Protein AF-A0A259IVN8-F1 (afdb_monomer_lite)

Sequence (226 aa):
NKYEFWAISYLWHLAQSRSGYRYVAYLHTKSMSYANKRRCKVEAVLTYFTFSSWRKVLEIFEAQKDINKIGLFPAQDRDDWGGWMWFNFWWAKADYIRGLQKPRQGMDRFYYEHWLCLTGGSRGAPLEDGYSLYTTSKARFGAADTRPAVSVLRHRLSYRVVRAGGAVRKALRVSVGWSLDRVGLNPGSDAVFSLGWKPALRARFAPVARPQDRLPVEPYGIVKRA

pLDDT: mean 72.82, std 25.32, range [23.73, 98.25]

Radius of gyration: 22.26 Å; chains: 1; bounding box: 71×62×49 Å

Foldseek 3Di:
DVVVLVVLLVLLVVLVDPPPDFKDWWADQPCPVPDPVDGDLLSVLQCCLLPVPVVVVVVCCVVPVLAFKEGAAFADDPDFATRFHPNTGIMGTSVLSNQFDNRDDDPDPCCSRQSSQRGPNDRGDPLQNYAHSNVRGSDHDYPVRVVVSSVVSSVQQDWDQDDDPNDTDTFTHGDPPDPCPPPPDDPDDPPRDDPDPDPDDPPDDDDDDDDDDDDDDDDDDDDDDD

Secondary structure (DSSP, 8-state):
-HHHHHHHHHHHHHHHSTT---EEEEE--TTGGG-SSS--HHHHHHHHHHHTTHHHHHHHHHH-TT--EEES-EEEETTTEEEEEGGGEEEEEHHHHHHBPPP---S-TTHHHHGGG-BTTSS---TTSEEETTTTBS--B-HHHHHHHHHHHHHHEEEEEEEETTEEEEEEEE---S-STTS---TT-----------------PPPPP-----PPPP-------

Structure (mmCIF, N/CA/C/O backbone):
data_AF-A0A259IVN8-F1
#
_entry.id   AF-A0A259IVN8-F1
#
loop_
_atom_site.group_PDB
_atom_site.id
_atom_site.type_symbol
_atom_site.label_atom_id
_atom_site.label_alt_id
_atom_site.label_comp_id
_atom_site.label_asym_id
_atom_site.label_entity_id
_atom_site.label_seq_id
_atom_site.pdbx_PDB_ins_code
_atom_site.Cartn_x
_atom_site.Cartn_y
_atom_site.Cartn_z
_atom_site.occupancy
_atom_site.B_iso_or_equiv
_atom_site.auth_seq_id
_atom_site.auth_comp_id
_atom_site.auth_asym_id
_atom_site.auth_atom_id
_atom_site.pdbx_PDB_model_num
ATOM 1 N N . ASN A 1 1 ? 0.044 -11.153 -16.091 1.00 59.78 1 ASN A N 1
ATOM 2 C CA . ASN A 1 1 ? 0.529 -11.118 -14.696 1.00 59.78 1 ASN A CA 1
ATOM 3 C C . ASN A 1 1 ? -0.258 -12.123 -13.835 1.00 59.78 1 ASN A C 1
ATOM 5 O O . ASN A 1 1 ? -0.912 -11.753 -12.871 1.00 59.78 1 ASN A O 1
ATOM 9 N N . LYS A 1 2 ? -0.270 -13.416 -14.220 1.00 67.06 2 LYS A N 1
ATOM 10 C CA . LYS A 1 2 ? -1.176 -14.430 -13.627 1.00 67.06 2 LYS A CA 1
ATOM 11 C C . LYS A 1 2 ? -0.822 -14.803 -12.177 1.00 67.06 2 LYS A C 1
ATOM 13 O O . LYS A 1 2 ? -1.643 -15.390 -11.486 1.00 67.06 2 LYS A O 1
ATOM 18 N N . TYR A 1 3 ? 0.382 -14.457 -11.726 1.00 77.88 3 TYR A N 1
ATOM 19 C CA . TYR A 1 3 ? 0.888 -14.806 -10.398 1.00 77.88 3 TYR A CA 1
ATOM 20 C C . TYR A 1 3 ? 0.189 -14.037 -9.269 1.00 77.88 3 TYR A C 1
ATOM 22 O O . TYR A 1 3 ? -0.040 -14.601 -8.206 1.00 77.88 3 TYR A O 1
ATOM 30 N N . GLU A 1 4 ? -0.203 -12.782 -9.505 1.00 86.12 4 GLU A N 1
ATOM 31 C CA . GLU A 1 4 ? -0.882 -11.960 -8.491 1.00 86.12 4 GLU A CA 1
ATOM 32 C C . GLU A 1 4 ? -2.353 -12.337 -8.307 1.00 86.12 4 GLU A C 1
ATOM 34 O O . GLU A 1 4 ? -2.891 -12.172 -7.213 1.00 86.12 4 GLU A O 1
ATOM 39 N N . PHE A 1 5 ? -2.984 -12.899 -9.348 1.00 90.81 5 PHE A N 1
ATOM 40 C CA . PHE A 1 5 ? -4.395 -13.287 -9.319 1.00 90.81 5 PHE A CA 1
ATOM 41 C C . PHE A 1 5 ? -4.721 -14.156 -8.111 1.00 90.81 5 PHE A C 1
ATOM 43 O O . PHE A 1 5 ? -5.656 -13.860 -7.377 1.00 90.81 5 PHE A O 1
ATOM 50 N N . TRP A 1 6 ? -3.949 -15.222 -7.903 1.00 91.06 6 TRP A N 1
ATOM 51 C CA . TRP A 1 6 ? -4.239 -16.194 -6.857 1.00 91.06 6 TRP A CA 1
ATOM 52 C C . TRP A 1 6 ? -4.143 -15.571 -5.467 1.00 91.06 6 TRP A C 1
ATOM 54 O O . TRP A 1 6 ? -5.024 -15.794 -4.642 1.00 91.06 6 TRP A O 1
ATOM 64 N N . ALA A 1 7 ? -3.127 -14.739 -5.230 1.00 92.00 7 ALA A N 1
ATOM 65 C CA . ALA A 1 7 ? -2.941 -14.068 -3.950 1.00 92.00 7 ALA A CA 1
ATOM 66 C C . ALA A 1 7 ? -4.054 -13.048 -3.675 1.00 92.00 7 ALA A C 1
ATOM 68 O O . ALA A 1 7 ? -4.648 -13.063 -2.600 1.00 92.00 7 ALA A O 1
ATOM 69 N N . ILE A 1 8 ? -4.385 -12.204 -4.655 1.00 93.62 8 ILE A N 1
ATOM 70 C CA . ILE A 1 8 ? -5.431 -11.185 -4.512 1.00 93.62 8 ILE A CA 1
ATOM 71 C C . ILE A 1 8 ? -6.826 -11.824 -4.435 1.00 93.62 8 ILE A C 1
ATOM 73 O O . ILE A 1 8 ? -7.648 -11.408 -3.623 1.00 93.62 8 ILE A O 1
A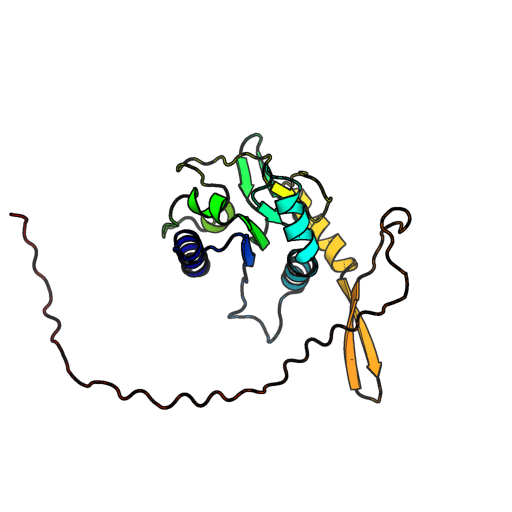TOM 77 N N . SER A 1 9 ? -7.097 -12.873 -5.217 1.00 94.81 9 SER A N 1
ATOM 78 C CA . SER A 1 9 ? -8.353 -13.630 -5.143 1.00 94.81 9 SER A CA 1
ATOM 79 C C . SER A 1 9 ? -8.513 -14.305 -3.787 1.00 94.81 9 SER A C 1
ATOM 81 O O . SER A 1 9 ? -9.594 -14.250 -3.205 1.00 94.81 9 SER A O 1
ATOM 83 N N . TYR A 1 10 ? -7.449 -14.919 -3.264 1.00 94.31 10 TYR A N 1
ATOM 84 C CA . TYR A 1 10 ? -7.467 -15.520 -1.934 1.00 94.31 10 TYR A CA 1
ATOM 85 C C . TYR A 1 10 ? -7.697 -14.465 -0.848 1.00 94.31 10 TYR A C 1
ATOM 87 O O . TYR A 1 10 ? -8.552 -14.646 0.012 1.00 94.31 10 TYR A O 1
ATOM 95 N N . LEU A 1 11 ? -7.007 -13.327 -0.936 1.00 94.94 11 LEU A N 1
ATOM 96 C CA . LEU A 1 11 ? -7.183 -12.192 -0.035 1.00 94.94 11 LEU A CA 1
ATOM 97 C C . LEU A 1 11 ? -8.623 -11.664 -0.046 1.00 94.94 11 LEU A C 1
ATOM 99 O O . LEU A 1 11 ? -9.202 -11.446 1.017 1.00 94.94 11 LEU A O 1
ATOM 103 N N . TRP A 1 12 ? -9.220 -11.498 -1.229 1.00 95.62 12 TRP A N 1
ATOM 104 C CA . TRP A 1 12 ? -10.623 -11.109 -1.358 1.00 95.62 12 TRP A CA 1
ATOM 105 C C . TRP A 1 12 ? -11.531 -12.142 -0.683 1.00 95.62 12 TRP A C 1
ATOM 107 O O . TRP A 1 12 ? -12.352 -11.771 0.146 1.00 95.62 12 TRP A O 1
ATOM 117 N N . HIS A 1 13 ? -11.330 -13.441 -0.935 1.00 94.75 13 HIS A N 1
ATOM 118 C CA . HIS A 1 13 ? -12.094 -14.500 -0.266 1.00 94.75 13 HIS A CA 1
ATOM 119 C C . HIS A 1 13 ? -11.949 -14.483 1.261 1.00 94.75 13 HIS A C 1
ATOM 121 O O . HIS A 1 13 ? -12.947 -14.651 1.960 1.00 94.75 13 HIS A O 1
ATOM 127 N N . LEU A 1 14 ? -10.745 -14.237 1.786 1.00 94.19 14 LEU A N 1
ATOM 128 C CA . LEU A 1 14 ? -10.523 -14.089 3.224 1.00 94.19 14 LEU A CA 1
ATOM 129 C C . LEU A 1 14 ? -11.303 -12.904 3.795 1.00 94.19 14 LEU A C 1
ATOM 131 O O . LEU A 1 14 ? -11.916 -13.045 4.850 1.00 94.19 14 LEU A O 1
ATOM 135 N N . ALA A 1 15 ? -11.325 -11.766 3.097 1.00 94.00 15 ALA A N 1
ATOM 136 C CA . ALA A 1 15 ? -12.076 -10.592 3.533 1.00 94.00 15 ALA A CA 1
ATOM 137 C C . ALA A 1 15 ? -13.597 -10.824 3.530 1.00 94.00 15 ALA A C 1
ATOM 139 O O . ALA A 1 15 ? -14.287 -10.270 4.387 1.00 94.00 15 ALA A O 1
ATOM 140 N N . GLN A 1 16 ? -14.102 -11.647 2.600 1.00 93.81 16 GLN A N 1
ATOM 141 C CA . GLN A 1 16 ? -15.512 -12.061 2.544 1.00 93.81 16 GLN A CA 1
ATOM 142 C C . GLN A 1 16 ? -15.877 -13.135 3.578 1.00 93.81 16 GLN A C 1
ATOM 144 O O . GLN A 1 16 ? -17.055 -13.347 3.862 1.00 93.81 16 GLN A O 1
ATOM 149 N N . SER A 1 17 ? -14.895 -13.859 4.115 1.00 89.88 17 SER A N 1
ATOM 150 C CA . SER A 1 17 ? -15.166 -14.940 5.060 1.00 89.88 17 SER A CA 1
ATOM 151 C C . SER A 1 17 ? -15.626 -14.404 6.422 1.00 89.88 17 SER A C 1
ATOM 153 O O . SER A 1 17 ? -15.308 -13.283 6.814 1.00 89.88 17 SER A O 1
ATOM 155 N N . ARG A 1 18 ? -16.346 -15.231 7.193 1.00 76.56 18 ARG A N 1
ATOM 156 C CA . ARG A 1 18 ? -16.825 -14.898 8.554 1.00 76.56 18 ARG A CA 1
ATOM 157 C C . ARG A 1 18 ? -15.701 -14.800 9.600 1.00 76.56 18 ARG A C 1
ATOM 159 O O . ARG A 1 18 ? -15.977 -14.737 10.791 1.00 76.56 18 ARG A O 1
ATOM 166 N N . SER A 1 19 ? -14.442 -14.807 9.172 1.00 75.06 19 SER A N 1
ATOM 167 C CA . SER A 1 19 ? -13.250 -14.875 10.021 1.00 75.06 19 SER A CA 1
ATOM 168 C C . SER A 1 19 ? -12.992 -13.619 10.862 1.00 75.06 19 SER A C 1
ATOM 170 O O . SER A 1 19 ? -12.079 -13.622 11.683 1.00 75.06 19 SER A O 1
ATOM 172 N N . GLY A 1 20 ? -13.758 -12.540 10.664 1.00 84.44 20 GLY A N 1
ATOM 173 C CA . GLY A 1 20 ? -13.674 -11.337 11.494 1.00 84.44 20 GLY A CA 1
ATOM 174 C C . GLY A 1 20 ? -12.368 -10.550 11.343 1.00 84.44 20 GLY A C 1
ATOM 175 O O . GLY A 1 20 ? -12.059 -9.718 12.196 1.00 84.44 20 GLY A O 1
ATOM 176 N N . TYR A 1 21 ? -11.582 -10.784 10.283 1.00 93.12 21 TYR A N 1
ATOM 177 C CA . TYR A 1 21 ? -10.382 -9.984 10.029 1.00 93.12 21 TYR A CA 1
ATOM 178 C C . TYR A 1 21 ? -10.760 -8.509 9.863 1.00 93.12 21 TYR A C 1
ATOM 180 O O . TYR A 1 21 ? -11.651 -8.181 9.084 1.00 93.12 21 TYR A O 1
ATOM 188 N N . ARG A 1 22 ? -10.060 -7.624 10.582 1.00 95.50 22 ARG A N 1
ATOM 189 C CA . ARG A 1 22 ? -10.255 -6.163 10.514 1.00 95.50 22 ARG A CA 1
ATOM 190 C C . ARG A 1 22 ? -9.304 -5.500 9.520 1.00 95.50 22 ARG A C 1
ATOM 192 O O . ARG A 1 22 ? -9.678 -4.554 8.831 1.00 95.50 22 ARG A O 1
ATOM 199 N N . TYR A 1 23 ? -8.087 -6.030 9.418 1.00 96.44 23 TYR A N 1
ATOM 200 C CA . TYR A 1 23 ? -7.000 -5.475 8.618 1.00 96.44 23 TYR A CA 1
ATOM 201 C C . TYR A 1 23 ? -6.303 -6.571 7.827 1.00 96.44 23 TYR A C 1
ATOM 203 O O . TYR A 1 23 ? -6.188 -7.707 8.287 1.00 96.44 23 TYR A O 1
ATOM 211 N N . VAL A 1 24 ? -5.801 -6.207 6.654 1.00 95.88 24 VAL A N 1
ATOM 212 C CA . VAL A 1 24 ? -5.055 -7.095 5.769 1.00 95.88 24 VAL A CA 1
ATOM 213 C C . VAL A 1 24 ? -3.790 -6.389 5.304 1.00 95.88 24 VAL A C 1
ATOM 215 O O . VAL A 1 24 ? -3.824 -5.198 5.006 1.00 95.88 24 VAL A O 1
ATOM 218 N N . ALA A 1 25 ? -2.689 -7.129 5.221 1.00 96.44 25 ALA A N 1
ATOM 219 C CA . ALA A 1 25 ? -1.445 -6.696 4.598 1.00 96.44 25 ALA A CA 1
ATOM 220 C C . ALA A 1 25 ? -1.200 -7.492 3.312 1.00 96.44 25 ALA A C 1
ATOM 222 O O . ALA A 1 25 ? -1.388 -8.709 3.286 1.00 96.44 25 ALA A O 1
ATOM 223 N N . TYR A 1 26 ? -0.734 -6.815 2.267 1.00 95.81 26 TYR A N 1
ATOM 224 C CA . TYR A 1 26 ? -0.352 -7.425 1.000 1.00 95.81 26 TYR A CA 1
ATOM 225 C C . TYR A 1 26 ? 1.010 -6.909 0.551 1.00 95.81 26 TYR A C 1
ATOM 227 O O . TYR A 1 26 ? 1.286 -5.709 0.598 1.00 95.81 26 TYR A O 1
ATOM 235 N N . LEU A 1 27 ? 1.856 -7.832 0.095 1.00 92.88 27 LEU A N 1
ATOM 236 C CA . LEU A 1 27 ? 3.124 -7.508 -0.537 1.00 92.88 27 LEU A CA 1
ATOM 237 C C . LEU A 1 27 ? 3.263 -8.241 -1.866 1.00 92.88 27 LEU A C 1
ATOM 239 O O . LEU A 1 27 ? 3.229 -9.471 -1.933 1.00 92.88 27 LEU A O 1
ATOM 243 N N . HIS A 1 28 ? 3.477 -7.479 -2.928 1.00 88.00 28 HIS A N 1
ATOM 244 C CA . HIS A 1 28 ? 3.883 -8.050 -4.195 1.00 88.00 28 HIS A CA 1
ATOM 245 C C . HIS A 1 28 ? 5.345 -8.493 -4.131 1.00 88.00 28 HIS A C 1
ATOM 247 O O . HIS A 1 28 ? 6.218 -7.760 -3.671 1.00 88.00 28 HIS A O 1
ATOM 253 N N . THR A 1 29 ? 5.623 -9.707 -4.600 1.00 77.94 29 THR A N 1
ATOM 254 C CA . THR A 1 29 ? 6.993 -10.216 -4.696 1.00 77.94 29 THR A CA 1
ATOM 255 C C . THR A 1 29 ? 7.276 -10.607 -6.137 1.00 77.94 29 THR A C 1
ATOM 257 O O . THR A 1 29 ? 6.949 -11.705 -6.593 1.00 77.94 29 THR A O 1
ATOM 260 N N . LYS A 1 30 ? 7.846 -9.671 -6.897 1.00 71.19 30 LYS A N 1
ATOM 261 C CA . LYS A 1 30 ? 8.197 -9.931 -8.289 1.00 71.19 30 LYS A CA 1
ATOM 262 C C . LYS A 1 30 ? 9.512 -10.691 -8.309 1.00 71.19 30 LYS A C 1
ATOM 264 O O . LYS A 1 30 ? 10.459 -10.351 -7.612 1.00 71.19 30 LYS A O 1
ATOM 269 N N . SER A 1 31 ? 9.600 -11.713 -9.151 1.00 63.00 31 SER A N 1
ATOM 270 C CA . SER A 1 31 ? 10.864 -12.419 -9.398 1.00 63.00 31 SER A CA 1
ATOM 271 C C . SER A 1 31 ? 11.426 -13.217 -8.213 1.00 63.00 31 SER A C 1
ATOM 273 O O . SER A 1 31 ? 12.577 -13.637 -8.284 1.00 63.00 31 SER A O 1
ATOM 275 N N . MET A 1 32 ? 10.634 -13.533 -7.178 1.00 62.50 32 MET A N 1
ATOM 276 C CA . MET A 1 32 ? 11.051 -14.491 -6.134 1.00 62.50 32 MET A CA 1
ATOM 277 C C . MET A 1 32 ? 11.440 -15.856 -6.718 1.00 62.50 32 MET A C 1
ATOM 279 O O . MET A 1 32 ? 12.359 -16.495 -6.216 1.00 62.50 32 MET A O 1
ATOM 283 N N . SER A 1 33 ? 10.794 -16.271 -7.812 1.00 61.97 33 SER A N 1
ATOM 284 C CA . SER A 1 33 ? 11.066 -17.532 -8.516 1.00 61.97 33 SER A CA 1
ATOM 285 C C . SER A 1 33 ? 12.402 -17.552 -9.271 1.00 61.97 33 SER A C 1
ATOM 287 O O . SER A 1 33 ? 12.900 -18.628 -9.575 1.00 61.97 33 SER A O 1
ATOM 289 N N . TYR A 1 34 ? 12.985 -16.382 -9.560 1.00 55.59 34 TYR A N 1
ATOM 290 C CA . TYR A 1 34 ? 14.256 -16.231 -10.287 1.00 55.59 34 TYR A CA 1
ATOM 291 C C . TYR A 1 34 ? 15.359 -15.600 -9.422 1.00 55.59 34 TYR A C 1
ATOM 293 O O . TYR A 1 34 ? 16.467 -15.353 -9.893 1.00 55.59 34 TYR A O 1
ATOM 301 N N . ALA A 1 35 ? 15.062 -15.284 -8.159 1.00 53.50 35 ALA A N 1
ATOM 302 C CA . ALA A 1 35 ? 15.976 -14.562 -7.297 1.00 53.50 35 ALA A CA 1
ATOM 303 C C . ALA A 1 35 ? 17.089 -15.484 -6.782 1.00 53.50 35 ALA A C 1
ATOM 305 O O . ALA A 1 35 ? 16.849 -16.446 -6.054 1.00 53.50 35 ALA A O 1
ATOM 306 N N . ASN A 1 36 ? 18.335 -15.122 -7.087 1.00 56.12 36 ASN A N 1
ATOM 307 C CA . ASN A 1 36 ? 19.549 -15.684 -6.498 1.00 56.12 36 ASN A CA 1
ATOM 308 C C . ASN A 1 36 ? 19.511 -15.583 -4.957 1.00 56.12 36 ASN A C 1
ATOM 310 O O . ASN A 1 36 ? 19.969 -14.587 -4.411 1.00 56.12 36 ASN A O 1
ATOM 314 N N . LYS A 1 37 ? 18.952 -16.569 -4.239 1.00 62.56 37 LYS A N 1
ATOM 315 C CA . LYS A 1 37 ? 18.862 -16.704 -2.758 1.00 62.56 37 LYS A CA 1
ATOM 316 C C . LYS A 1 37 ? 18.440 -15.453 -1.935 1.00 62.56 37 LYS A C 1
ATOM 318 O O . LYS A 1 37 ? 18.450 -15.527 -0.707 1.00 62.56 37 LYS A O 1
ATOM 323 N N . ARG A 1 38 ? 18.125 -14.290 -2.529 1.00 65.44 38 ARG A N 1
ATOM 324 C CA . ARG A 1 38 ? 17.969 -12.993 -1.838 1.00 65.44 38 ARG A CA 1
ATOM 325 C C . ARG A 1 38 ? 16.957 -12.075 -2.528 1.00 65.44 38 ARG A C 1
ATOM 327 O O . ARG A 1 38 ? 16.942 -11.965 -3.747 1.00 65.44 38 ARG A O 1
ATOM 334 N N . ARG A 1 39 ? 16.186 -11.348 -1.713 1.00 69.62 39 ARG A N 1
ATOM 335 C CA . ARG A 1 39 ? 15.264 -10.278 -2.132 1.00 69.62 39 ARG A CA 1
ATOM 336 C C . ARG A 1 39 ? 16.030 -9.131 -2.804 1.00 69.62 39 ARG A C 1
ATOM 338 O O . ARG A 1 39 ? 17.137 -8.795 -2.368 1.00 69.62 39 ARG A O 1
ATOM 345 N N . CYS A 1 40 ? 15.455 -8.507 -3.835 1.00 82.88 40 CYS A N 1
ATOM 346 C CA . CYS A 1 40 ? 16.086 -7.337 -4.445 1.00 82.88 40 CYS A CA 1
ATOM 347 C C . CYS A 1 40 ? 16.073 -6.145 -3.463 1.00 82.88 40 CYS A C 1
ATOM 349 O O . CYS A 1 40 ? 15.225 -6.058 -2.572 1.00 82.88 40 CYS A O 1
ATOM 351 N N . LYS A 1 41 ? 17.028 -5.210 -3.592 1.00 84.56 41 LYS A N 1
ATOM 352 C CA . LYS A 1 41 ? 17.166 -4.089 -2.639 1.00 84.56 41 LYS A CA 1
ATOM 353 C C . LYS A 1 41 ? 15.905 -3.220 -2.563 1.00 84.56 41 LYS A C 1
ATOM 355 O O . LYS A 1 41 ? 15.562 -2.765 -1.480 1.00 84.56 41 LYS A O 1
ATOM 360 N N . VAL A 1 42 ? 15.225 -3.004 -3.692 1.00 87.94 42 VAL A N 1
ATOM 361 C CA . VAL A 1 42 ? 13.987 -2.209 -3.751 1.00 87.94 42 VAL A CA 1
ATOM 362 C C . VAL A 1 42 ? 12.884 -2.874 -2.936 1.00 87.94 42 VAL A C 1
ATOM 364 O O . VAL A 1 42 ? 12.322 -2.245 -2.048 1.00 87.94 42 VAL A O 1
ATOM 367 N N . GLU A 1 43 ? 12.635 -4.164 -3.153 1.00 89.00 43 GLU A N 1
ATOM 368 C CA . GLU A 1 43 ? 11.642 -4.902 -2.374 1.00 89.00 43 GLU A CA 1
ATOM 369 C C . GLU A 1 43 ? 11.993 -4.934 -0.885 1.00 89.00 43 GLU A C 1
ATOM 371 O O . GLU A 1 43 ? 11.100 -4.803 -0.055 1.00 89.00 43 GLU A O 1
ATOM 376 N N . ALA A 1 44 ? 13.272 -5.071 -0.514 1.00 88.62 44 ALA A N 1
ATOM 377 C CA . ALA A 1 44 ? 13.687 -5.023 0.891 1.00 88.62 44 ALA A CA 1
ATOM 378 C C . ALA A 1 44 ? 13.321 -3.682 1.555 1.00 88.62 44 ALA A C 1
ATOM 380 O O . ALA A 1 44 ? 12.788 -3.677 2.664 1.00 88.62 44 ALA A O 1
ATOM 381 N N . VAL A 1 45 ? 13.537 -2.568 0.850 1.00 91.94 45 VAL A N 1
ATOM 382 C CA . VAL A 1 45 ? 13.150 -1.216 1.285 1.00 91.94 45 VAL A CA 1
ATOM 383 C C . VAL A 1 45 ? 11.638 -1.093 1.422 1.00 91.94 45 VAL A C 1
ATOM 385 O O . VAL A 1 45 ? 11.159 -0.732 2.495 1.00 91.94 45 VAL A O 1
ATOM 388 N N . LEU A 1 46 ? 10.887 -1.457 0.382 1.00 94.25 46 LEU A N 1
ATOM 389 C CA . LEU A 1 46 ? 9.424 -1.387 0.394 1.00 94.25 46 LEU A CA 1
ATOM 390 C C . LEU A 1 46 ? 8.832 -2.231 1.529 1.00 94.25 46 LEU A C 1
ATOM 392 O O . LEU A 1 46 ? 7.959 -1.772 2.257 1.00 94.25 46 LEU A O 1
ATOM 396 N N . THR A 1 47 ? 9.364 -3.434 1.741 1.00 93.56 47 THR A N 1
ATOM 397 C CA . THR A 1 47 ? 8.931 -4.329 2.824 1.00 93.56 47 THR A CA 1
ATOM 398 C C . THR A 1 47 ? 9.197 -3.713 4.187 1.00 93.56 47 THR A C 1
ATOM 400 O O . THR A 1 47 ? 8.302 -3.657 5.027 1.00 93.56 47 THR A O 1
ATOM 403 N N . TYR A 1 48 ? 10.428 -3.251 4.414 1.00 93.81 48 TYR A N 1
ATOM 404 C CA . TYR A 1 48 ? 10.823 -2.716 5.706 1.00 93.81 48 TYR A CA 1
ATOM 405 C C . TYR A 1 48 ? 9.965 -1.504 6.076 1.00 93.81 48 TYR A C 1
ATOM 407 O O . TYR A 1 48 ? 9.333 -1.503 7.131 1.00 93.81 48 TYR A O 1
ATOM 415 N N . PHE A 1 49 ? 9.873 -0.507 5.196 1.00 95.88 49 PHE A N 1
ATOM 416 C CA . PHE A 1 49 ? 9.160 0.731 5.515 1.00 95.88 49 PHE A CA 1
ATOM 417 C C . PHE A 1 49 ? 7.630 0.582 5.505 1.00 95.88 49 PHE A C 1
ATOM 419 O O . PHE A 1 49 ? 6.959 1.384 6.144 1.00 95.88 49 PHE A O 1
ATOM 426 N N . THR A 1 50 ? 7.070 -0.448 4.859 1.00 97.00 50 THR A N 1
ATOM 427 C CA . THR A 1 50 ? 5.614 -0.699 4.887 1.00 97.00 50 THR A CA 1
ATOM 428 C C . THR A 1 50 ? 5.175 -1.518 6.105 1.00 97.00 50 THR A C 1
ATOM 430 O O . THR A 1 50 ? 4.090 -1.293 6.638 1.00 97.00 50 THR A O 1
ATOM 433 N N . PHE A 1 51 ? 5.988 -2.478 6.563 1.00 96.56 51 PHE A N 1
ATOM 434 C CA . PHE A 1 51 ? 5.536 -3.478 7.546 1.00 96.56 51 PHE A CA 1
ATOM 435 C C . PHE A 1 51 ? 6.248 -3.430 8.902 1.00 96.56 51 PHE A C 1
ATOM 437 O O . PHE A 1 51 ? 5.720 -3.978 9.868 1.00 96.56 51 PHE A O 1
ATOM 444 N N . SER A 1 52 ? 7.418 -2.790 9.025 1.00 94.25 52 SER A N 1
ATOM 445 C CA . SER A 1 52 ? 8.176 -2.811 10.293 1.00 94.25 52 SER A CA 1
ATOM 446 C C . SER A 1 52 ? 7.467 -2.080 11.440 1.00 94.25 52 SER A C 1
ATOM 448 O O . SER A 1 52 ? 7.597 -2.484 12.592 1.00 94.25 52 SER A O 1
ATOM 450 N N . SER A 1 53 ? 6.665 -1.056 11.136 1.00 93.00 53 SER A N 1
ATOM 451 C CA . SER A 1 53 ? 5.920 -0.257 12.120 1.00 93.00 53 SER A CA 1
ATOM 452 C C . SER A 1 53 ? 4.426 -0.600 12.171 1.00 93.00 53 SER A C 1
ATOM 454 O O . SER A 1 53 ? 3.591 0.293 12.300 1.00 93.00 53 SER A O 1
ATOM 456 N N . TRP A 1 54 ? 4.066 -1.885 12.072 1.00 97.19 54 TRP A N 1
ATOM 457 C CA . TRP A 1 54 ? 2.666 -2.327 11.964 1.00 97.19 54 TRP A CA 1
ATOM 458 C C . TRP A 1 54 ? 1.746 -1.807 13.083 1.00 97.19 54 TRP A C 1
ATOM 460 O O . TRP A 1 54 ? 0.601 -1.477 12.803 1.00 97.19 54 TRP A O 1
ATOM 470 N N . ARG A 1 55 ? 2.226 -1.657 14.328 1.00 97.81 55 ARG A N 1
ATOM 471 C CA . ARG A 1 55 ? 1.417 -1.111 15.439 1.00 97.81 55 ARG A CA 1
ATOM 472 C C . ARG A 1 55 ? 0.917 0.304 15.141 1.00 97.81 55 ARG A C 1
ATOM 474 O O . ARG A 1 55 ? -0.278 0.558 15.233 1.00 97.81 55 ARG A O 1
ATOM 481 N N . LYS A 1 56 ? 1.814 1.168 14.658 1.00 96.81 56 LYS A N 1
ATOM 482 C CA . LYS A 1 56 ? 1.488 2.535 14.232 1.00 96.81 56 LYS A CA 1
ATOM 483 C C . LYS A 1 56 ? 0.498 2.546 13.066 1.00 96.81 56 LYS A C 1
ATOM 485 O O . LYS A 1 56 ? -0.366 3.410 12.997 1.00 96.81 56 LYS A O 1
ATOM 490 N N . VAL A 1 57 ? 0.601 1.580 12.151 1.00 98.12 57 VAL A N 1
ATOM 491 C CA . VAL A 1 57 ? -0.372 1.426 11.055 1.00 98.12 57 VAL A CA 1
ATOM 492 C C . VAL A 1 57 ? -1.772 1.145 11.603 1.00 98.12 57 VAL A C 1
ATOM 494 O O . VAL A 1 57 ? -2.733 1.765 11.155 1.00 98.12 57 VAL A O 1
ATOM 497 N N . LEU A 1 58 ? -1.893 0.254 12.591 1.00 98.00 58 LEU A N 1
ATOM 498 C CA . LEU A 1 58 ? -3.184 -0.034 13.219 1.00 98.00 58 LEU A CA 1
ATOM 499 C C . LEU A 1 58 ? -3.735 1.185 13.967 1.00 98.00 58 LEU A C 1
ATOM 501 O O . LEU A 1 58 ? -4.911 1.496 13.820 1.00 98.00 58 LEU A O 1
ATOM 505 N N . GLU A 1 59 ? -2.890 1.915 14.698 1.00 98.25 59 GLU A N 1
ATOM 506 C CA . GLU A 1 59 ? -3.277 3.166 15.367 1.00 98.25 59 GLU A CA 1
ATOM 507 C C . GLU A 1 59 ? -3.837 4.197 14.378 1.00 98.25 59 GLU A C 1
ATOM 509 O O . GLU A 1 59 ? -4.862 4.815 14.655 1.00 98.25 59 GLU A O 1
ATOM 514 N N . ILE A 1 60 ? -3.222 4.343 13.197 1.00 98.06 60 ILE A N 1
ATOM 515 C CA . ILE A 1 60 ? -3.724 5.243 12.148 1.00 98.06 60 ILE A CA 1
ATOM 516 C C . ILE A 1 60 ? -5.116 4.811 11.679 1.00 98.06 60 ILE A C 1
ATOM 518 O O . ILE A 1 60 ? -6.000 5.658 11.575 1.00 98.06 60 ILE A O 1
ATOM 522 N N . PHE A 1 61 ? -5.345 3.516 11.434 1.00 98.06 61 PHE A N 1
ATOM 523 C CA . PHE A 1 61 ? -6.675 3.034 11.047 1.00 98.06 61 PHE A CA 1
ATOM 524 C C . PHE A 1 61 ? -7.740 3.271 12.121 1.00 98.06 61 PHE A C 1
ATOM 526 O O . PHE A 1 61 ? -8.901 3.530 11.787 1.00 98.06 61 PHE A O 1
ATOM 533 N N . GLU A 1 62 ? -7.365 3.159 13.396 1.00 97.44 62 GLU A N 1
ATOM 534 C CA . GLU A 1 62 ? -8.288 3.408 14.497 1.00 97.44 62 GLU A CA 1
ATOM 535 C C . GLU A 1 62 ? -8.579 4.898 14.681 1.00 97.44 62 GLU A C 1
ATOM 537 O O . GLU A 1 62 ? -9.734 5.247 14.922 1.00 97.44 62 GLU A O 1
ATOM 542 N N . ALA A 1 63 ? -7.576 5.764 14.529 1.00 97.88 63 ALA A N 1
ATOM 543 C CA . ALA A 1 63 ? -7.717 7.207 14.702 1.00 97.88 63 ALA A CA 1
ATOM 544 C C . ALA A 1 63 ? -8.393 7.898 13.504 1.00 97.88 63 ALA A C 1
ATOM 546 O O . ALA A 1 63 ? -9.174 8.825 13.693 1.00 97.88 63 ALA A O 1
ATOM 547 N N . GLN A 1 64 ? -8.118 7.450 12.275 1.00 97.06 64 GLN A N 1
ATOM 548 C CA . GLN A 1 64 ? -8.601 8.071 11.037 1.00 97.06 64 GLN A CA 1
ATOM 549 C C . GLN A 1 64 ? -9.570 7.125 10.321 1.00 97.06 64 GLN A C 1
ATOM 551 O O . GLN A 1 64 ? -9.184 6.219 9.572 1.00 97.06 64 GLN A O 1
ATOM 556 N N . LYS A 1 65 ? -10.868 7.289 10.599 1.00 95.12 65 LYS A N 1
ATOM 557 C CA . LYS A 1 65 ? -11.908 6.361 10.122 1.00 95.12 65 LYS A CA 1
ATOM 558 C C . LYS A 1 65 ? -12.122 6.411 8.608 1.00 95.12 65 LYS A C 1
ATOM 560 O O . LYS A 1 65 ? -12.514 5.398 8.036 1.00 95.12 65 LYS A O 1
ATOM 565 N N . ASP A 1 66 ? -11.786 7.526 7.982 1.00 94.81 66 ASP A N 1
ATOM 566 C CA . ASP A 1 66 ? -11.825 7.790 6.545 1.00 94.81 66 ASP A CA 1
ATOM 567 C C . ASP A 1 66 ? -10.654 7.169 5.757 1.00 94.81 66 ASP A C 1
ATOM 569 O O . ASP A 1 66 ? -10.729 7.057 4.536 1.00 94.81 66 ASP A O 1
ATOM 573 N N . ILE A 1 67 ? -9.593 6.707 6.429 1.00 96.69 67 ILE A N 1
ATOM 574 C CA . ILE A 1 67 ? -8.491 5.975 5.789 1.00 96.69 67 ILE A CA 1
ATOM 575 C C . ILE A 1 67 ? -8.858 4.501 5.612 1.00 96.69 67 ILE A C 1
ATOM 577 O O . ILE A 1 67 ? -9.097 3.789 6.588 1.00 96.69 67 ILE A O 1
ATOM 581 N N . ASN A 1 68 ? -8.825 4.000 4.380 1.00 96.25 68 ASN A N 1
ATOM 582 C CA . ASN A 1 68 ? -9.098 2.595 4.062 1.00 96.25 68 ASN A CA 1
ATOM 583 C C . ASN A 1 68 ? -7.850 1.785 3.743 1.00 96.25 68 ASN A C 1
ATOM 585 O O . ASN A 1 68 ? -7.861 0.559 3.875 1.00 96.25 68 ASN A O 1
ATOM 589 N N . LYS A 1 69 ? -6.775 2.455 3.332 1.00 96.50 69 LYS A N 1
ATOM 590 C CA . LYS A 1 69 ? -5.549 1.818 2.860 1.00 96.50 69 LYS A CA 1
ATOM 591 C C . LYS A 1 69 ? -4.329 2.649 3.225 1.00 96.50 69 LYS A C 1
ATOM 593 O O . LYS A 1 69 ? -4.352 3.876 3.196 1.00 96.50 69 LYS A O 1
ATOM 598 N N . ILE A 1 70 ? -3.250 1.963 3.568 1.00 98.00 70 ILE A N 1
ATOM 599 C CA . ILE A 1 70 ? -2.003 2.565 4.036 1.00 98.00 70 ILE A CA 1
ATOM 600 C C . ILE A 1 70 ? -0.849 1.928 3.270 1.00 98.00 70 ILE A C 1
ATOM 602 O O . ILE A 1 70 ? -0.753 0.707 3.177 1.00 98.00 70 ILE A O 1
ATOM 606 N N . GLY A 1 71 ? 0.045 2.743 2.731 1.00 97.50 71 GLY A N 1
ATOM 607 C CA . GLY A 1 71 ? 1.234 2.288 2.017 1.00 97.50 71 GLY A CA 1
ATOM 608 C C . GLY A 1 71 ? 2.274 3.394 1.967 1.00 97.50 71 GLY A C 1
ATOM 609 O O . GLY A 1 71 ? 2.105 4.438 2.589 1.00 97.50 71 GLY A O 1
ATOM 610 N N . LEU A 1 72 ? 3.379 3.186 1.253 1.00 97.19 72 LEU A N 1
ATOM 611 C CA . LEU A 1 72 ? 4.395 4.238 1.138 1.00 97.19 72 LEU A CA 1
ATOM 612 C C . LEU A 1 72 ? 3.965 5.356 0.197 1.00 97.19 72 LEU A C 1
ATOM 614 O O . LEU A 1 72 ? 4.210 6.518 0.498 1.00 97.19 72 LEU A O 1
ATOM 618 N N . PHE A 1 73 ? 3.332 5.000 -0.919 1.00 96.50 73 PHE A N 1
ATOM 619 C CA . PHE A 1 73 ? 3.028 5.939 -1.989 1.00 96.50 73 PHE A CA 1
ATOM 620 C C . PHE A 1 73 ? 1.607 5.687 -2.516 1.00 96.50 73 PHE A C 1
ATOM 622 O O . PHE A 1 73 ? 1.440 4.907 -3.461 1.00 96.50 73 PHE A O 1
ATOM 629 N N . PRO A 1 74 ? 0.577 6.297 -1.899 1.00 95.44 74 PRO A N 1
ATOM 630 C CA . PRO A 1 74 ? -0.753 6.378 -2.490 1.00 95.44 74 PRO A CA 1
ATOM 631 C C . PRO A 1 74 ? -0.654 6.958 -3.900 1.00 95.44 74 PRO A C 1
ATOM 633 O O . PRO A 1 74 ? -0.034 8.001 -4.113 1.00 95.44 74 PRO A O 1
ATOM 636 N N . ALA A 1 75 ? -1.200 6.242 -4.871 1.00 92.81 75 ALA A N 1
ATOM 637 C CA . ALA A 1 75 ? -1.025 6.574 -6.269 1.00 92.81 75 ALA A CA 1
ATOM 638 C C . ALA A 1 75 ? -2.033 7.617 -6.746 1.00 92.81 75 ALA A C 1
ATOM 640 O O . ALA A 1 75 ? -3.219 7.545 -6.415 1.00 92.81 75 ALA A O 1
ATOM 641 N N . GLN A 1 76 ? -1.547 8.529 -7.580 1.00 90.19 76 GLN A N 1
ATOM 642 C CA . GLN A 1 76 ? -2.343 9.392 -8.439 1.00 90.19 76 GLN A CA 1
ATOM 643 C C . GLN A 1 76 ? -1.712 9.375 -9.831 1.00 90.19 76 GLN A C 1
ATOM 645 O O . GLN A 1 76 ? -0.504 9.550 -9.977 1.00 90.19 76 GLN A O 1
ATOM 650 N N . ASP A 1 77 ? -2.524 9.120 -10.843 1.00 80.44 77 ASP A N 1
ATOM 651 C CA . ASP A 1 77 ? -2.149 9.137 -12.247 1.00 80.44 77 ASP A CA 1
ATOM 652 C C . ASP A 1 77 ? -3.236 9.888 -13.013 1.00 80.44 77 ASP A C 1
ATOM 654 O O . ASP A 1 77 ? -4.371 9.429 -13.068 1.00 80.44 77 ASP A O 1
ATOM 658 N N . ARG A 1 78 ? -2.905 11.034 -13.616 1.00 75.75 78 ARG A N 1
ATOM 659 C CA . ARG A 1 78 ? -3.888 11.978 -14.192 1.00 75.75 78 ARG A CA 1
ATOM 66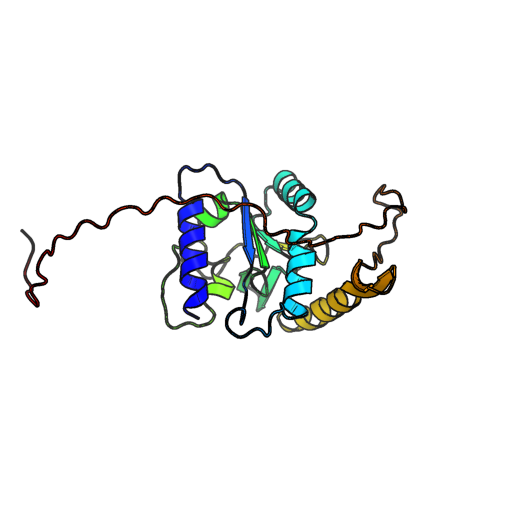0 C C . ARG A 1 78 ? -4.884 12.504 -13.138 1.00 75.75 78 ARG A C 1
ATOM 662 O O . ARG A 1 78 ? -4.898 12.048 -11.996 1.00 75.75 78 ARG A O 1
ATOM 669 N N . ASP A 1 79 ? -5.675 13.510 -13.505 1.00 68.25 79 ASP A N 1
ATOM 670 C CA . ASP A 1 79 ? -6.381 14.347 -12.520 1.00 68.25 79 ASP A CA 1
ATOM 671 C C . ASP A 1 79 ? -7.379 13.574 -11.631 1.00 68.25 79 ASP A C 1
ATOM 673 O O . ASP A 1 79 ? -7.453 13.858 -10.437 1.00 68.25 79 ASP A O 1
ATOM 677 N N . ASP A 1 80 ? -8.004 12.501 -12.140 1.00 67.88 80 ASP A N 1
ATOM 678 C CA . ASP A 1 80 ? -9.050 11.752 -11.414 1.00 67.88 80 ASP A CA 1
ATOM 679 C C . ASP A 1 80 ? -8.786 10.245 -11.243 1.00 67.88 80 ASP A C 1
ATOM 681 O O . ASP A 1 80 ? -9.651 9.506 -10.763 1.00 67.88 80 ASP A O 1
ATOM 685 N N . TRP A 1 81 ? -7.613 9.738 -11.638 1.00 79.00 81 TRP A N 1
ATOM 686 C CA . TRP A 1 81 ? -7.323 8.305 -11.552 1.00 79.00 81 TRP A CA 1
ATOM 687 C C . TRP A 1 81 ? -6.231 8.022 -10.519 1.00 79.00 81 TRP A C 1
ATOM 689 O O . TRP A 1 81 ? -5.224 8.711 -10.413 1.00 79.00 81 TRP A O 1
ATOM 699 N N . GLY A 1 82 ? -6.456 7.034 -9.655 1.00 84.62 82 GLY A N 1
ATOM 700 C CA . GLY A 1 82 ? -5.579 6.809 -8.510 1.00 84.62 82 GLY A CA 1
ATOM 701 C C . GLY A 1 82 ? -6.196 5.913 -7.450 1.00 84.62 82 GLY A C 1
ATOM 702 O O . GLY A 1 82 ? -7.124 5.144 -7.709 1.00 84.62 82 GLY A O 1
ATOM 703 N N . GLY A 1 83 ? -5.649 6.000 -6.240 1.00 86.38 83 GLY A N 1
ATOM 704 C CA . GLY A 1 83 ? -6.157 5.284 -5.073 1.00 86.38 83 GLY A CA 1
ATOM 705 C C . GLY A 1 83 ? -5.674 3.837 -4.957 1.00 86.38 83 GLY A C 1
ATOM 706 O O . GLY A 1 83 ? -6.183 3.094 -4.122 1.00 86.38 83 GLY A O 1
ATOM 707 N N . TRP A 1 84 ? -4.703 3.398 -5.758 1.00 92.06 84 TRP A N 1
ATOM 708 C CA . TRP A 1 84 ? -3.920 2.202 -5.431 1.00 92.06 84 TRP A CA 1
ATOM 709 C C . TRP A 1 84 ? -2.656 2.591 -4.660 1.00 92.06 84 TRP A C 1
ATOM 711 O O . TRP A 1 84 ? -2.437 3.756 -4.335 1.00 92.06 84 TRP A O 1
ATOM 721 N N . MET A 1 85 ? -1.829 1.605 -4.333 1.00 94.56 85 MET A N 1
ATOM 722 C CA . MET A 1 85 ? -0.544 1.827 -3.677 1.00 94.56 85 MET A CA 1
ATOM 723 C C . MET A 1 85 ? 0.555 1.381 -4.626 1.00 94.56 85 MET A C 1
ATOM 725 O O . MET A 1 85 ? 0.579 0.218 -5.042 1.00 94.56 85 MET A O 1
ATOM 729 N N . TRP A 1 86 ? 1.463 2.292 -4.981 1.00 93.62 86 TRP A N 1
ATOM 730 C CA . TRP A 1 86 ? 2.554 1.946 -5.886 1.00 93.62 86 TRP A CA 1
ATOM 731 C C . TRP A 1 86 ? 3.352 0.749 -5.365 1.00 93.62 86 TRP A C 1
ATOM 733 O O . TRP A 1 86 ? 3.539 0.567 -4.159 1.00 93.62 86 TRP A O 1
ATOM 743 N N . PHE A 1 87 ? 3.828 -0.069 -6.304 1.00 92.38 87 PHE A N 1
ATOM 744 C CA . PHE A 1 87 ? 4.557 -1.317 -6.062 1.00 92.38 87 PHE A CA 1
ATOM 745 C C . PHE A 1 87 ? 3.755 -2.438 -5.389 1.00 92.38 87 PHE A C 1
ATOM 747 O O . PHE A 1 87 ? 4.313 -3.518 -5.210 1.00 92.38 87 PHE A O 1
ATOM 754 N N . ASN A 1 88 ? 2.476 -2.233 -5.051 1.00 93.88 88 ASN A N 1
ATOM 755 C CA . ASN A 1 88 ? 1.638 -3.239 -4.397 1.00 93.88 88 ASN A CA 1
ATOM 756 C C . ASN A 1 88 ? 2.171 -3.695 -3.014 1.00 93.88 88 ASN A C 1
ATOM 758 O O . ASN A 1 88 ? 2.139 -4.874 -2.661 1.00 93.88 88 ASN A O 1
ATOM 762 N N . PHE A 1 89 ? 2.658 -2.739 -2.214 1.00 95.56 89 PHE A N 1
ATOM 763 C CA . PHE A 1 89 ? 3.008 -2.925 -0.799 1.00 95.56 89 PHE A CA 1
ATOM 764 C C . PHE A 1 89 ? 2.064 -2.085 0.052 1.00 95.56 89 PHE A C 1
ATOM 766 O O . PHE A 1 89 ? 2.180 -0.857 0.069 1.00 95.56 89 PHE A O 1
ATOM 773 N N . TRP A 1 90 ? 1.116 -2.726 0.734 1.00 97.38 90 TRP A N 1
ATOM 774 C CA . TRP A 1 90 ? 0.063 -1.992 1.429 1.00 97.38 90 TRP A CA 1
ATOM 775 C C . TRP A 1 90 ? -0.615 -2.767 2.555 1.00 97.38 90 TRP A C 1
ATOM 777 O O . TRP A 1 90 ? -0.543 -3.991 2.654 1.00 97.38 90 TRP A O 1
ATOM 787 N N . TRP A 1 91 ? -1.313 -2.003 3.387 1.00 98.25 91 TRP A N 1
ATOM 788 C CA . TRP A 1 91 ? -2.324 -2.441 4.335 1.00 98.25 91 TRP A CA 1
ATOM 789 C C . TRP A 1 91 ? -3.690 -1.908 3.908 1.00 98.25 91 TRP A C 1
ATOM 791 O O . TRP A 1 91 ? -3.768 -0.818 3.343 1.00 98.25 91 TRP A O 1
ATOM 801 N N . ALA A 1 92 ? -4.764 -2.632 4.206 1.00 97.19 92 ALA A N 1
ATOM 802 C CA . ALA A 1 92 ? -6.130 -2.172 3.979 1.00 97.19 92 ALA A CA 1
ATOM 803 C C . ALA A 1 92 ? -7.095 -2.683 5.055 1.00 97.19 92 ALA A C 1
ATOM 805 O O . ALA A 1 92 ? -6.870 -3.738 5.656 1.00 97.19 92 ALA A O 1
ATOM 806 N N . LYS A 1 93 ? -8.195 -1.952 5.270 1.00 96.50 93 LYS A N 1
ATOM 807 C CA . LYS A 1 93 ? -9.343 -2.431 6.053 1.00 96.50 93 LYS A CA 1
ATOM 808 C C . LYS A 1 93 ? -10.015 -3.586 5.312 1.00 96.50 93 LYS A C 1
ATOM 810 O O . LYS A 1 93 ? -10.268 -3.494 4.113 1.00 96.50 93 LYS A O 1
ATOM 815 N N . ALA A 1 94 ? -10.341 -4.663 6.018 1.00 95.69 94 ALA A N 1
ATOM 816 C CA . ALA A 1 94 ? -11.032 -5.800 5.411 1.00 95.69 94 ALA A CA 1
ATOM 817 C C . ALA A 1 94 ? -12.421 -5.402 4.879 1.00 95.69 94 ALA A C 1
ATOM 819 O O . ALA A 1 94 ? -12.807 -5.831 3.797 1.00 95.69 94 ALA A O 1
ATOM 820 N N . ASP A 1 95 ? -13.129 -4.526 5.594 1.00 93.75 95 ASP A N 1
ATOM 821 C CA . ASP A 1 95 ? -14.417 -3.942 5.199 1.00 93.75 95 ASP A CA 1
ATOM 822 C C . ASP A 1 95 ? -14.332 -3.198 3.864 1.00 93.75 95 ASP A C 1
ATOM 824 O O . ASP A 1 95 ? -15.205 -3.352 3.014 1.00 93.75 95 ASP A O 1
ATOM 828 N N . TYR A 1 96 ? -13.239 -2.465 3.635 1.00 94.00 96 TYR A N 1
ATOM 829 C CA . TYR A 1 96 ? -12.980 -1.828 2.347 1.00 94.00 96 TYR A CA 1
ATOM 830 C C . TYR A 1 96 ? -12.782 -2.869 1.241 1.00 94.00 96 TYR A C 1
ATOM 832 O O . TYR A 1 96 ? -13.417 -2.789 0.191 1.00 94.00 96 TYR A O 1
ATOM 840 N N . ILE A 1 97 ? -11.960 -3.896 1.494 1.00 94.44 97 ILE A N 1
ATOM 841 C CA . ILE A 1 97 ? -11.743 -4.996 0.541 1.00 94.44 97 ILE A CA 1
ATOM 842 C C . ILE A 1 97 ? -13.058 -5.712 0.202 1.00 94.44 97 ILE A C 1
ATOM 844 O O . ILE A 1 97 ? -13.244 -6.122 -0.944 1.00 94.44 97 ILE A O 1
ATOM 848 N N . ARG A 1 98 ? -13.988 -5.837 1.160 1.00 92.88 98 ARG A N 1
ATOM 849 C CA . ARG A 1 98 ? -15.301 -6.444 0.909 1.00 92.88 98 ARG A CA 1
ATOM 850 C C . ARG A 1 98 ? -16.119 -5.690 -0.138 1.00 92.88 98 ARG A C 1
ATOM 852 O O . ARG A 1 98 ? -16.842 -6.338 -0.891 1.00 92.88 98 ARG A O 1
ATOM 859 N N . GLY A 1 99 ? -15.972 -4.366 -0.205 1.00 91.12 99 GLY A N 1
ATOM 860 C CA . GLY A 1 99 ? -16.612 -3.505 -1.204 1.00 91.12 99 GLY A CA 1
ATOM 861 C C . GLY A 1 99 ? -15.922 -3.484 -2.574 1.00 91.12 99 GLY A C 1
ATOM 862 O O . GLY A 1 99 ? -16.477 -2.936 -3.529 1.00 91.12 99 GLY A O 1
ATOM 863 N N . LEU A 1 100 ? -14.727 -4.072 -2.703 1.00 91.94 100 LEU A N 1
ATOM 864 C CA . LEU A 1 100 ? -14.030 -4.165 -3.985 1.00 91.94 100 LEU A CA 1
ATOM 865 C C . LEU A 1 100 ? -14.637 -5.245 -4.878 1.00 91.94 100 LEU A C 1
ATOM 867 O O . LEU A 1 100 ? -15.096 -6.301 -4.425 1.00 91.94 100 LEU A O 1
ATOM 871 N N . GLN A 1 101 ? -14.553 -5.011 -6.188 1.00 91.88 101 GLN A N 1
ATOM 872 C CA . GLN A 1 101 ? -14.933 -6.009 -7.176 1.00 91.88 101 GLN A CA 1
ATOM 873 C C . GLN A 1 101 ? -14.126 -7.303 -6.983 1.00 91.88 101 GLN A C 1
ATOM 875 O O . GLN A 1 101 ? -12.903 -7.276 -6.804 1.00 91.88 101 GLN A O 1
ATOM 880 N N . LYS A 1 102 ? -14.810 -8.453 -7.089 1.00 93.50 102 LYS A N 1
ATOM 881 C CA . LYS A 1 102 ? -14.152 -9.763 -7.121 1.00 93.50 102 LYS A CA 1
ATOM 882 C C . LYS A 1 102 ? -13.062 -9.767 -8.207 1.00 93.50 102 LYS A C 1
ATOM 884 O O . LYS A 1 102 ? -13.391 -9.484 -9.364 1.00 93.50 102 LYS A O 1
ATOM 889 N N . PRO A 1 103 ? -11.807 -10.117 -7.873 1.00 93.12 103 PRO A N 1
ATOM 890 C CA . PRO A 1 103 ? -10.715 -10.181 -8.839 1.00 93.12 103 PRO A CA 1
ATOM 891 C C . PRO A 1 103 ? -11.060 -11.096 -10.015 1.00 93.12 103 PRO A C 1
ATOM 893 O O . PRO A 1 103 ? -11.593 -12.192 -9.825 1.00 93.12 103 PRO A O 1
ATOM 896 N N . ARG A 1 104 ? -10.737 -10.665 -11.236 1.00 91.19 104 ARG A N 1
ATOM 897 C CA . ARG A 1 104 ? -10.979 -11.433 -12.466 1.00 91.19 104 ARG A CA 1
ATOM 898 C C . ARG A 1 104 ? -9.659 -11.771 -13.138 1.00 91.19 104 ARG A C 1
ATOM 900 O O . ARG A 1 104 ? -8.763 -10.935 -13.201 1.00 91.19 104 ARG A O 1
ATOM 907 N N . GLN A 1 105 ? -9.554 -12.978 -13.690 1.00 89.56 105 GLN A N 1
ATOM 908 C CA . GLN A 1 105 ? -8.470 -13.270 -14.622 1.00 89.56 105 GLN A CA 1
ATOM 909 C C . GLN A 1 105 ? -8.720 -12.520 -15.931 1.00 89.56 105 GLN A C 1
ATOM 911 O O . GLN A 1 105 ? -9.831 -12.521 -16.453 1.00 89.56 105 GLN A O 1
ATOM 916 N N . GLY A 1 106 ? -7.679 -11.891 -16.465 1.00 83.25 106 GLY A N 1
ATOM 917 C CA . GLY A 1 106 ? -7.756 -11.127 -17.701 1.00 83.25 106 GLY A CA 1
ATOM 918 C C . GLY A 1 106 ? -6.391 -10.967 -18.357 1.00 83.25 106 GLY A C 1
ATOM 919 O O . GLY A 1 106 ? -5.367 -11.406 -17.820 1.00 83.25 106 GLY A O 1
ATOM 920 N N . MET A 1 107 ? -6.390 -10.343 -19.535 1.00 79.06 107 MET A N 1
ATOM 921 C CA . MET A 1 107 ? -5.170 -10.073 -20.302 1.00 79.06 107 MET A CA 1
ATOM 922 C C . MET A 1 107 ? -4.451 -8.791 -19.867 1.00 79.06 107 MET A C 1
ATOM 924 O O . MET A 1 107 ? -3.261 -8.643 -20.143 1.00 79.06 107 MET A O 1
ATOM 928 N N . ASP A 1 108 ? -5.127 -7.894 -19.143 1.00 84.62 108 ASP A N 1
ATOM 929 C CA . ASP A 1 108 ? -4.504 -6.680 -18.622 1.00 84.62 108 ASP A CA 1
ATOM 930 C C . ASP A 1 108 ? -3.432 -7.029 -17.577 1.00 84.62 108 ASP A C 1
ATOM 932 O O . ASP A 1 108 ? -3.700 -7.568 -16.498 1.00 84.62 108 ASP A O 1
ATOM 936 N N . ARG A 1 109 ? -2.175 -6.725 -17.915 1.00 81.06 109 ARG A N 1
ATOM 937 C CA . ARG A 1 109 ? -1.021 -7.000 -17.056 1.00 81.06 109 ARG A CA 1
ATOM 938 C C . ARG A 1 109 ? -0.963 -6.105 -15.816 1.00 81.06 109 ARG A C 1
ATOM 940 O O . ARG A 1 109 ? -0.301 -6.507 -14.861 1.00 81.06 109 ARG A O 1
ATOM 947 N N . PHE A 1 110 ? -1.643 -4.959 -15.837 1.00 84.12 110 PHE A N 1
ATOM 948 C CA . PHE A 1 110 ? -1.661 -3.964 -14.766 1.00 84.12 110 PHE A CA 1
ATOM 949 C C . PHE A 1 110 ? -2.920 -4.037 -13.899 1.00 84.12 110 PHE A C 1
ATOM 951 O O . PHE A 1 110 ? -2.991 -3.334 -12.897 1.00 84.12 110 PHE A O 1
ATOM 958 N N . TYR A 1 111 ? -3.885 -4.903 -14.233 1.00 88.94 111 TYR A N 1
ATOM 959 C CA . TYR A 1 111 ? -5.144 -5.063 -13.493 1.00 88.94 111 TYR A CA 1
ATOM 960 C C . TYR A 1 111 ? -4.948 -5.154 -11.973 1.00 88.94 111 TYR A C 1
ATOM 962 O O . TYR A 1 111 ? -5.594 -4.454 -11.202 1.00 88.94 111 TYR A O 1
ATOM 970 N N . TYR A 1 112 ? -4.002 -5.983 -11.536 1.00 88.88 112 TYR A N 1
ATOM 971 C CA . TYR A 1 112 ? -3.732 -6.210 -10.115 1.00 88.88 112 TYR A CA 1
ATOM 972 C C . TYR A 1 112 ? -2.982 -5.064 -9.430 1.00 88.88 112 TYR A C 1
ATOM 974 O O . TYR A 1 112 ? -3.020 -4.972 -8.207 1.00 88.88 112 TYR A O 1
ATOM 982 N N . GLU A 1 113 ? -2.319 -4.186 -10.187 1.00 86.12 113 GLU A N 1
ATOM 983 C CA . GLU A 1 113 ? -1.675 -2.986 -9.636 1.00 86.12 113 GLU A CA 1
ATOM 984 C C . GLU A 1 113 ? -2.719 -1.945 -9.228 1.00 86.12 113 GLU A C 1
ATOM 986 O O . GLU A 1 113 ? -2.552 -1.283 -8.209 1.00 86.12 113 GLU A O 1
ATOM 991 N N . HIS A 1 114 ? -3.827 -1.854 -9.970 1.00 88.19 114 HIS A N 1
ATOM 992 C CA . HIS A 1 114 ? -4.912 -0.916 -9.682 1.00 88.19 114 HIS A CA 1
ATOM 993 C C . HIS A 1 114 ? -6.165 -1.565 -9.073 1.00 88.19 114 HIS A C 1
ATOM 995 O O . HIS A 1 114 ? -7.118 -0.863 -8.757 1.00 88.19 114 HIS A O 1
ATOM 1001 N N . TRP A 1 115 ? -6.193 -2.884 -8.848 1.00 91.31 115 TRP A N 1
ATOM 1002 C CA . TRP A 1 115 ? -7.362 -3.574 -8.275 1.00 91.31 115 TRP A CA 1
ATOM 1003 C C . TRP A 1 115 ? -7.834 -2.959 -6.949 1.00 91.31 115 TRP A C 1
ATOM 1005 O O . TRP A 1 115 ? -9.036 -2.867 -6.699 1.00 91.31 115 TRP A O 1
ATOM 1015 N N . LEU A 1 116 ? -6.893 -2.468 -6.135 1.00 91.44 116 LEU A N 1
ATOM 1016 C CA . LEU A 1 116 ? -7.178 -1.833 -4.848 1.00 91.44 116 LEU A CA 1
ATOM 1017 C C . LEU A 1 116 ? -8.068 -0.579 -4.968 1.00 91.44 116 LEU A C 1
ATOM 1019 O O . LEU A 1 116 ? -8.604 -0.143 -3.953 1.00 91.44 116 LEU A O 1
ATOM 1023 N N . CYS A 1 117 ? -8.252 -0.006 -6.164 1.00 89.19 117 CYS A N 1
ATOM 1024 C CA . CYS A 1 117 ? -9.126 1.146 -6.402 1.00 89.19 117 CYS A CA 1
ATOM 1025 C C . CYS A 1 117 ? -10.393 0.846 -7.231 1.00 89.19 117 CYS A C 1
ATOM 1027 O O . CYS A 1 117 ? -11.086 1.774 -7.642 1.00 89.19 117 CYS A O 1
ATOM 1029 N N . LEU A 1 118 ? -10.724 -0.430 -7.473 1.00 85.62 118 LEU A N 1
ATOM 1030 C CA . LEU A 1 118 ? -11.899 -0.841 -8.258 1.00 85.62 118 LEU A CA 1
ATOM 1031 C C . LEU A 1 118 ? -13.159 -1.019 -7.390 1.00 85.62 118 LEU A C 1
ATOM 1033 O O . LEU A 1 118 ? -13.699 -2.124 -7.253 1.00 85.62 118 LEU A O 1
ATOM 1037 N N . THR A 1 119 ? -13.639 0.072 -6.794 1.00 76.94 119 THR A N 1
ATOM 1038 C CA . THR A 1 119 ? -14.915 0.107 -6.059 1.00 76.94 119 THR A CA 1
ATOM 1039 C C . THR A 1 119 ? -16.099 0.211 -7.023 1.00 76.94 119 THR A C 1
ATOM 1041 O O . THR A 1 119 ? -16.084 1.018 -7.949 1.00 76.94 119 THR A O 1
ATOM 1044 N N . GLY A 1 120 ? -17.140 -0.609 -6.831 1.00 66.88 120 GLY A N 1
ATOM 1045 C CA . GLY A 1 120 ? -18.374 -0.524 -7.632 1.00 66.88 120 GLY A CA 1
ATOM 1046 C C . GLY A 1 120 ? -18.222 -0.867 -9.123 1.00 66.88 120 GLY A C 1
ATOM 1047 O O . GLY A 1 120 ? -19.107 -0.562 -9.911 1.00 66.88 120 GLY A O 1
ATOM 1048 N N . GLY A 1 121 ? -17.111 -1.492 -9.531 1.00 59.34 121 GLY A N 1
ATOM 1049 C CA . GLY A 1 121 ? -16.847 -1.831 -10.937 1.00 59.34 121 GLY A CA 1
ATOM 1050 C C . GLY A 1 121 ? -16.366 -0.661 -11.804 1.00 59.34 121 GLY A C 1
ATOM 1051 O O . GLY A 1 121 ? -16.057 -0.881 -12.974 1.00 59.34 121 GLY A O 1
ATOM 1052 N N . SER A 1 122 ? -16.237 0.536 -11.229 1.00 59.50 122 SER A N 1
ATOM 1053 C CA . SER A 1 122 ? -15.699 1.726 -11.889 1.00 59.50 122 SER A CA 1
ATOM 1054 C C . SER A 1 122 ? -14.240 1.960 -11.493 1.00 59.50 122 SER A C 1
ATOM 1056 O O . SER A 1 122 ? -13.792 1.572 -10.412 1.00 59.50 122 SER A O 1
ATOM 1058 N N . ARG A 1 123 ? -13.476 2.604 -12.382 1.00 61.31 123 ARG A N 1
ATOM 1059 C CA . ARG A 1 123 ? -12.147 3.137 -12.054 1.00 61.31 123 ARG A CA 1
ATOM 1060 C C . ARG A 1 123 ? -12.355 4.430 -11.266 1.00 61.31 123 ARG A C 1
ATOM 1062 O O . ARG A 1 123 ? -12.762 5.416 -11.861 1.00 61.31 123 ARG A O 1
ATOM 1069 N N . GLY A 1 124 ? -12.115 4.410 -9.956 1.00 58.75 124 GLY A N 1
ATOM 1070 C CA . GLY A 1 124 ? -12.249 5.608 -9.123 1.00 58.75 124 GLY A CA 1
ATOM 1071 C C . GLY A 1 124 ? -12.672 5.289 -7.696 1.00 58.75 124 GLY A C 1
ATOM 1072 O O . GLY A 1 124 ? -13.806 5.560 -7.312 1.00 58.75 124 GLY A O 1
ATOM 1073 N N . ALA A 1 125 ? -11.770 4.704 -6.905 1.00 61.34 125 ALA A N 1
ATOM 1074 C CA . ALA A 1 125 ? -11.901 4.796 -5.453 1.00 61.34 125 ALA A CA 1
ATOM 1075 C C . ALA A 1 125 ? -11.670 6.253 -5.017 1.00 61.34 125 ALA A C 1
ATOM 1077 O O . ALA A 1 125 ? -10.991 6.991 -5.739 1.00 61.34 125 ALA A O 1
ATOM 1078 N N . PRO A 1 126 ? -12.166 6.671 -3.839 1.00 67.94 126 PRO A N 1
ATOM 1079 C CA . PRO A 1 126 ? -11.865 7.996 -3.317 1.00 67.94 126 PRO A CA 1
ATOM 1080 C C . PRO A 1 126 ? -10.348 8.183 -3.282 1.00 67.94 126 PRO A C 1
ATOM 1082 O O . PRO A 1 126 ? -9.645 7.400 -2.654 1.00 67.94 126 PRO A O 1
ATOM 1085 N N . LEU A 1 127 ? -9.817 9.207 -3.948 1.00 77.50 127 LEU A N 1
ATOM 1086 C CA . LEU A 1 127 ? -8.376 9.489 -3.918 1.00 77.50 127 LEU A CA 1
ATOM 1087 C C . LEU A 1 127 ? -7.889 9.894 -2.504 1.00 77.50 127 LEU A C 1
ATOM 1089 O O . LEU A 1 127 ? -6.688 9.984 -2.251 1.00 77.50 127 LEU A O 1
ATOM 1093 N N . GLU A 1 128 ? -8.827 10.139 -1.585 1.00 86.50 128 GLU A N 1
ATOM 1094 C CA . GLU A 1 128 ? -8.625 10.680 -0.237 1.00 86.50 128 GLU A CA 1
ATOM 1095 C C . GLU A 1 128 ? -8.567 9.633 0.888 1.00 86.50 128 GLU A C 1
ATOM 1097 O O . GLU A 1 128 ? -8.345 9.993 2.045 1.00 86.50 128 GLU A O 1
ATOM 1102 N N . ASP A 1 129 ? -8.783 8.348 0.604 1.00 93.00 129 ASP A N 1
ATOM 1103 C CA . ASP A 1 129 ? -8.816 7.287 1.629 1.00 93.00 129 ASP A CA 1
ATOM 1104 C C . ASP A 1 129 ? -7.464 6.551 1.788 1.00 93.00 129 ASP A C 1
ATOM 1106 O O . ASP A 1 129 ? -7.364 5.542 2.498 1.00 93.00 129 ASP A O 1
ATOM 1110 N N . GLY A 1 130 ? -6.423 7.034 1.102 1.00 95.12 130 GLY A N 1
ATOM 1111 C CA . GLY A 1 130 ? -5.060 6.521 1.159 1.00 95.12 130 GLY A CA 1
ATOM 1112 C C . GLY A 1 130 ? -4.165 7.321 2.102 1.00 95.12 130 GLY A C 1
ATOM 1113 O O . GLY A 1 130 ? -4.112 8.544 2.028 1.00 95.12 130 GLY A O 1
ATOM 1114 N N . TYR A 1 131 ? -3.405 6.626 2.949 1.00 97.31 131 TYR A N 1
ATOM 1115 C CA . TYR A 1 131 ? -2.398 7.237 3.819 1.00 97.31 131 TYR A CA 1
ATOM 1116 C C . TYR A 1 131 ? -0.977 6.834 3.411 1.00 97.31 131 TYR A C 1
ATOM 1118 O O . TYR A 1 131 ? -0.673 5.652 3.225 1.00 97.31 131 TYR A O 1
ATOM 1126 N N . SER A 1 132 ? -0.100 7.830 3.322 1.00 97.62 132 SER A N 1
ATOM 1127 C CA . SER A 1 132 ? 1.319 7.708 3.007 1.00 97.62 132 SER A CA 1
ATOM 1128 C C . SER A 1 132 ? 2.153 7.565 4.277 1.00 97.62 132 SER A C 1
ATOM 1130 O O . SER A 1 132 ? 2.268 8.486 5.087 1.00 97.62 132 SER A O 1
ATOM 1132 N N . LEU A 1 133 ? 2.819 6.421 4.424 1.00 97.50 133 LEU A N 1
ATOM 1133 C CA . LEU A 1 133 ? 3.851 6.204 5.439 1.00 97.50 133 LEU A CA 1
ATOM 1134 C C . LEU A 1 133 ? 5.130 6.999 5.147 1.00 97.50 133 LEU A C 1
ATOM 1136 O O . LEU A 1 133 ? 5.920 7.228 6.059 1.00 97.50 133 LEU A O 1
ATOM 1140 N N . TYR A 1 134 ? 5.341 7.417 3.895 1.00 96.62 134 TYR A N 1
ATOM 1141 C CA . TYR A 1 134 ? 6.522 8.182 3.503 1.00 96.62 134 TYR A CA 1
ATOM 1142 C C . TYR A 1 134 ? 6.459 9.634 3.996 1.00 96.62 134 TYR A C 1
ATOM 1144 O O . TYR A 1 134 ? 7.442 10.138 4.537 1.00 96.62 134 TYR A O 1
ATOM 1152 N N . THR A 1 135 ? 5.302 10.286 3.852 1.00 96.94 135 THR A N 1
ATOM 1153 C CA . THR 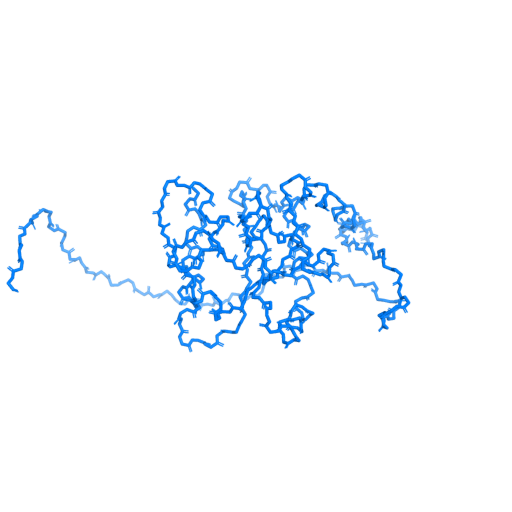A 1 135 ? 5.076 11.692 4.251 1.00 96.94 135 THR A CA 1
ATOM 1154 C C . THR A 1 135 ? 4.260 11.840 5.526 1.00 96.94 135 THR A C 1
ATOM 1156 O O . THR A 1 135 ? 4.081 12.958 5.999 1.00 96.94 135 THR A O 1
ATOM 1159 N N . THR A 1 136 ? 3.746 10.740 6.085 1.00 96.50 136 THR A N 1
ATOM 1160 C CA . THR A 1 136 ? 2.840 10.742 7.246 1.00 96.50 136 THR A CA 1
ATOM 1161 C C . THR A 1 136 ? 1.602 11.620 7.033 1.00 96.50 136 THR A C 1
ATOM 1163 O O . THR A 1 136 ? 1.224 12.410 7.889 1.00 96.50 136 THR A O 1
ATOM 1166 N N . SER A 1 137 ? 0.994 11.509 5.853 1.00 96.25 137 SER A N 1
ATOM 1167 C CA . SER A 1 137 ? -0.156 12.315 5.428 1.00 96.25 137 SER A CA 1
ATOM 1168 C C . SER A 1 137 ? -0.946 11.598 4.329 1.00 96.25 137 SER A C 1
ATOM 1170 O O . SER A 1 137 ? -0.576 10.501 3.916 1.00 96.25 137 SER A O 1
ATOM 1172 N N . LYS A 1 138 ? -1.996 12.223 3.793 1.00 95.38 138 LYS A N 1
ATOM 1173 C CA . LYS A 1 138 ? -2.721 11.746 2.600 1.00 95.38 138 LYS A CA 1
ATOM 1174 C C . LYS A 1 138 ? -2.067 12.153 1.270 1.00 95.38 138 LYS A C 1
ATOM 1176 O O . LYS A 1 138 ? -2.731 12.199 0.239 1.00 95.38 138 LYS A O 1
ATOM 1181 N N . ALA A 1 139 ? -0.776 12.501 1.285 1.00 94.88 139 ALA A N 1
ATOM 1182 C CA . ALA A 1 139 ? -0.073 12.890 0.066 1.00 94.88 139 ALA A CA 1
ATOM 1183 C C . ALA A 1 139 ? -0.103 11.766 -0.976 1.00 94.88 139 ALA A C 1
ATOM 1185 O O . ALA A 1 139 ? -0.028 10.577 -0.645 1.00 94.88 139 ALA A O 1
ATOM 1186 N N . ARG A 1 140 ? -0.168 12.182 -2.238 1.00 93.19 140 ARG A N 1
ATOM 1187 C CA . ARG A 1 140 ? -0.248 11.313 -3.407 1.00 93.19 140 ARG A CA 1
ATOM 1188 C C . ARG A 1 140 ? 0.998 11.449 -4.254 1.00 93.19 140 ARG A C 1
ATOM 1190 O O . ARG A 1 140 ? 1.702 12.453 -4.184 1.00 93.19 140 ARG A O 1
ATOM 1197 N N . PHE A 1 141 ? 1.258 10.417 -5.041 1.00 93.94 141 PHE A N 1
ATOM 1198 C CA . PHE A 1 141 ? 2.478 10.300 -5.818 1.00 93.94 141 PHE A CA 1
ATOM 1199 C C . PHE A 1 141 ? 2.140 9.873 -7.234 1.00 93.94 141 PHE A C 1
ATOM 1201 O O . PHE A 1 141 ? 1.409 8.898 -7.432 1.00 93.94 141 PHE A O 1
ATOM 1208 N N . GLY A 1 142 ? 2.731 10.559 -8.205 1.00 93.00 142 GLY A N 1
ATOM 1209 C CA . GLY A 1 142 ? 2.809 10.096 -9.577 1.00 93.00 142 GLY A CA 1
ATOM 1210 C C . GLY A 1 142 ? 3.936 9.085 -9.762 1.00 93.00 142 GLY A C 1
ATOM 1211 O O . GLY A 1 142 ? 4.821 8.909 -8.917 1.00 93.00 142 GLY A O 1
ATOM 1212 N N . ALA A 1 143 ? 3.951 8.429 -10.922 1.00 90.00 143 ALA A N 1
ATOM 1213 C CA . ALA A 1 143 ? 5.018 7.492 -11.271 1.00 90.00 143 ALA A CA 1
ATOM 1214 C C . ALA A 1 143 ? 6.415 8.148 -11.215 1.00 90.00 143 ALA A C 1
ATOM 1216 O O . ALA A 1 143 ? 7.381 7.498 -10.803 1.00 90.00 143 ALA A O 1
ATOM 1217 N N . ALA A 1 144 ? 6.511 9.434 -11.577 1.00 92.50 144 ALA A N 1
ATOM 1218 C CA . ALA A 1 144 ? 7.750 10.212 -11.555 1.00 92.50 144 ALA A CA 1
ATOM 1219 C C . ALA A 1 144 ? 8.321 10.406 -10.137 1.00 92.50 144 ALA A C 1
ATOM 1221 O O . ALA A 1 144 ? 9.540 10.390 -9.970 1.00 92.50 144 ALA A O 1
ATOM 1222 N N . ASP A 1 145 ? 7.465 10.491 -9.114 1.00 94.00 145 ASP A N 1
ATOM 1223 C CA . ASP A 1 145 ? 7.871 10.792 -7.733 1.00 94.00 145 ASP A CA 1
ATOM 1224 C C . ASP A 1 145 ? 8.366 9.550 -6.981 1.00 94.00 145 ASP A C 1
ATOM 1226 O O . ASP A 1 145 ? 9.248 9.606 -6.117 1.00 94.00 145 ASP A O 1
ATOM 1230 N N . THR A 1 146 ? 7.806 8.388 -7.321 1.00 93.19 146 THR A N 1
ATOM 1231 C CA . THR A 1 146 ? 8.010 7.151 -6.554 1.00 93.19 146 THR A CA 1
ATOM 1232 C C . THR A 1 146 ? 9.436 6.617 -6.638 1.00 93.19 146 THR A C 1
ATOM 1234 O O . THR A 1 146 ? 9.994 6.168 -5.636 1.00 93.19 146 THR A O 1
ATOM 1237 N N . ARG A 1 147 ? 10.067 6.660 -7.820 1.00 91.44 147 ARG A N 1
ATOM 1238 C CA . ARG A 1 147 ? 11.427 6.131 -8.014 1.00 91.44 147 ARG A CA 1
ATOM 1239 C C . ARG A 1 147 ? 12.477 6.936 -7.233 1.00 91.44 147 ARG A C 1
ATOM 1241 O O . ARG A 1 147 ? 13.256 6.301 -6.512 1.00 91.44 147 ARG A O 1
ATOM 1248 N N . PRO A 1 148 ? 12.505 8.283 -7.306 1.00 95.44 148 PRO A N 1
ATOM 1249 C CA . PRO A 1 148 ? 13.352 9.094 -6.434 1.00 95.44 148 PRO A CA 1
ATOM 1250 C C . PRO A 1 148 ? 13.109 8.812 -4.948 1.00 95.44 148 PRO A C 1
ATOM 1252 O O . PRO A 1 148 ? 14.069 8.571 -4.212 1.00 95.44 148 PRO A O 1
ATOM 1255 N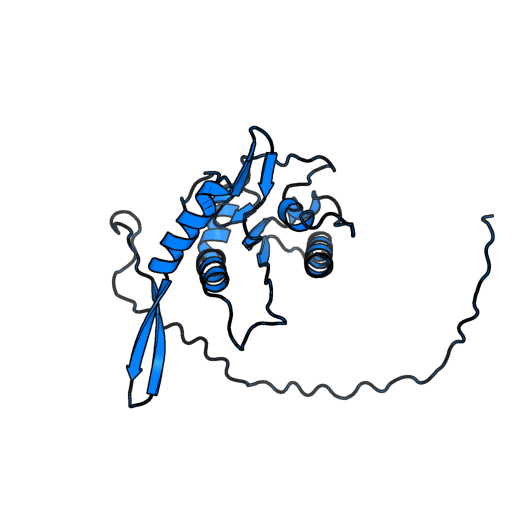 N . ALA A 1 149 ? 11.847 8.741 -4.512 1.00 95.88 149 ALA A N 1
ATOM 1256 C CA . ALA A 1 149 ? 11.510 8.493 -3.111 1.00 95.88 149 ALA A CA 1
ATOM 1257 C C . ALA A 1 149 ? 12.014 7.125 -2.609 1.00 95.88 149 ALA A C 1
ATOM 1259 O O . ALA A 1 149 ? 12.617 7.028 -1.537 1.00 95.88 149 ALA A O 1
ATOM 1260 N N . VAL A 1 150 ? 11.869 6.062 -3.410 1.00 94.56 150 VAL A N 1
ATOM 1261 C CA . VAL A 1 150 ? 12.445 4.741 -3.100 1.00 94.56 150 VAL A CA 1
ATOM 1262 C C . VAL A 1 150 ? 13.970 4.803 -3.012 1.00 94.56 150 VAL A C 1
ATOM 1264 O O . VAL A 1 150 ? 14.556 4.154 -2.142 1.00 94.56 150 VAL A O 1
ATOM 1267 N N . SER A 1 151 ? 14.629 5.582 -3.875 1.00 92.69 151 SER A N 1
ATOM 1268 C CA . SER A 1 151 ? 16.082 5.772 -3.807 1.00 92.69 151 SER A CA 1
ATOM 1269 C C . SER A 1 151 ? 16.498 6.396 -2.470 1.00 92.69 151 SER A C 1
ATOM 1271 O O . SER A 1 151 ? 17.385 5.863 -1.801 1.00 92.69 151 SER A O 1
ATOM 1273 N N . VAL A 1 152 ? 15.801 7.446 -2.019 1.00 93.44 152 VAL A N 1
ATOM 1274 C CA . VAL A 1 152 ? 16.028 8.077 -0.705 1.00 93.44 152 VAL A CA 1
ATOM 1275 C C . VAL A 1 152 ? 15.859 7.064 0.430 1.00 93.44 152 VAL A C 1
ATOM 1277 O O . VAL A 1 152 ? 16.748 6.921 1.273 1.00 93.44 152 VAL A O 1
ATOM 1280 N N . LEU A 1 153 ? 14.762 6.300 0.434 1.00 93.25 153 LEU A N 1
ATOM 1281 C CA . LEU A 1 153 ? 14.522 5.263 1.445 1.00 93.25 153 LEU A CA 1
ATOM 1282 C C . LEU A 1 153 ? 15.603 4.175 1.434 1.00 93.25 153 LEU A C 1
ATOM 1284 O O . LEU A 1 153 ? 16.021 3.695 2.489 1.00 93.25 153 LEU A O 1
ATOM 1288 N N . ARG A 1 154 ? 16.116 3.815 0.255 1.00 90.88 154 ARG A N 1
ATOM 1289 C CA . ARG A 1 154 ? 17.215 2.855 0.114 1.00 90.88 154 ARG A CA 1
ATOM 1290 C C . ARG A 1 154 ? 18.502 3.346 0.764 1.00 90.88 154 ARG A C 1
ATOM 1292 O O . ARG A 1 154 ? 19.197 2.538 1.369 1.00 90.88 154 ARG A O 1
ATOM 1299 N N . HIS A 1 155 ? 18.818 4.636 0.668 1.00 87.50 155 HIS A N 1
ATOM 1300 C CA . HIS A 1 155 ? 19.977 5.204 1.363 1.00 87.50 155 HIS A CA 1
ATOM 1301 C C . HIS A 1 155 ? 19.798 5.176 2.891 1.00 87.50 155 HIS A C 1
ATOM 1303 O O . HIS A 1 155 ? 20.756 4.913 3.619 1.00 87.50 155 HIS A O 1
ATOM 1309 N N . ARG A 1 156 ? 18.565 5.351 3.385 1.00 86.12 156 ARG A N 1
ATOM 1310 C CA . ARG A 1 156 ? 18.244 5.234 4.821 1.00 86.12 156 ARG A CA 1
ATOM 1311 C C . ARG A 1 156 ? 18.358 3.800 5.338 1.00 86.12 156 ARG A C 1
ATOM 1313 O O . ARG A 1 156 ? 18.749 3.599 6.487 1.00 86.12 156 ARG A O 1
ATOM 1320 N N . LEU A 1 157 ? 18.059 2.816 4.489 1.00 83.19 157 LEU A N 1
ATOM 1321 C CA . LEU A 1 157 ? 18.224 1.388 4.756 1.00 83.19 157 LEU A CA 1
ATOM 1322 C C . LEU A 1 157 ? 19.675 0.944 4.481 1.00 83.19 157 LEU A C 1
ATOM 1324 O O . LEU A 1 157 ? 19.961 0.177 3.560 1.00 83.19 157 LEU A O 1
ATOM 1328 N N . SER A 1 158 ? 20.623 1.463 5.259 1.00 68.50 158 SER A N 1
ATOM 1329 C CA . SER A 1 158 ? 22.039 1.120 5.114 1.00 68.50 158 SER A CA 1
ATOM 1330 C C . SER A 1 158 ? 22.376 -0.155 5.893 1.00 68.50 158 SER A C 1
ATOM 1332 O O . SER A 1 158 ? 22.221 -0.223 7.104 1.00 68.50 158 SER A O 1
ATOM 1334 N N . TYR A 1 159 ? 22.905 -1.184 5.234 1.00 58.09 159 TYR A N 1
ATOM 1335 C CA . TYR A 1 159 ? 23.432 -2.361 5.936 1.00 58.09 159 TYR A CA 1
ATOM 1336 C C . TYR A 1 159 ? 24.882 -2.100 6.353 1.00 58.09 159 TYR A C 1
ATOM 1338 O O . TYR A 1 159 ? 25.735 -1.914 5.484 1.00 58.09 159 TYR A O 1
ATOM 1346 N N . ARG A 1 160 ? 25.194 -2.136 7.654 1.00 46.00 160 ARG A N 1
ATOM 1347 C CA . ARG A 1 160 ? 26.587 -2.152 8.121 1.00 46.00 160 ARG A CA 1
ATOM 1348 C C . ARG A 1 160 ? 27.050 -3.602 8.215 1.00 46.00 160 ARG A C 1
ATOM 1350 O O . ARG A 1 160 ? 26.385 -4.448 8.809 1.00 46.00 160 ARG A O 1
ATOM 1357 N N . VAL A 1 161 ? 28.199 -3.910 7.625 1.00 48.25 161 VAL A N 1
ATOM 1358 C CA . VAL A 1 161 ? 28.894 -5.164 7.920 1.00 48.25 161 VAL A CA 1
ATOM 1359 C C . VAL A 1 161 ? 29.504 -5.013 9.310 1.00 48.25 161 VAL A C 1
ATOM 1361 O O . VAL A 1 161 ? 30.415 -4.213 9.500 1.00 48.25 161 VAL A O 1
ATOM 1364 N N . VAL A 1 162 ? 28.977 -5.745 10.283 1.00 49.75 162 VAL A N 1
ATOM 1365 C CA . VAL A 1 162 ? 29.530 -5.842 11.631 1.00 49.75 162 VAL A CA 1
ATOM 1366 C C . VAL A 1 162 ? 30.366 -7.117 11.676 1.00 49.75 162 VAL A C 1
ATOM 1368 O O . VAL A 1 162 ? 29.852 -8.223 11.494 1.00 49.75 162 VAL A O 1
ATOM 1371 N N . ARG A 1 163 ? 31.677 -6.970 11.873 1.00 45.34 163 ARG A N 1
ATOM 1372 C CA . ARG A 1 163 ? 32.549 -8.101 12.196 1.00 45.34 163 ARG A CA 1
ATOM 1373 C C . ARG A 1 163 ? 32.474 -8.308 13.704 1.00 45.34 163 ARG A C 1
ATOM 1375 O O . ARG A 1 163 ? 32.898 -7.438 14.452 1.00 45.34 163 ARG A O 1
ATOM 1382 N N . ALA A 1 164 ? 31.912 -9.433 14.130 1.00 45.97 164 ALA A N 1
ATOM 1383 C CA . ALA A 1 164 ? 31.897 -9.842 15.530 1.00 45.97 164 ALA A CA 1
ATOM 1384 C C . ALA A 1 164 ? 32.528 -11.236 15.622 1.00 45.97 164 ALA A C 1
ATOM 1386 O O . ALA A 1 164 ? 32.009 -12.181 15.028 1.00 45.97 164 ALA A O 1
ATOM 1387 N N . GLY A 1 165 ? 33.671 -11.344 16.308 1.00 53.03 165 GLY A N 1
ATOM 1388 C CA . GLY A 1 165 ? 34.338 -12.623 16.592 1.00 53.03 165 GLY A CA 1
ATOM 1389 C C . GLY A 1 165 ? 34.745 -13.436 15.355 1.00 53.03 165 GLY A C 1
ATOM 1390 O O . GLY A 1 165 ? 34.469 -14.626 15.297 1.00 53.03 165 GLY A O 1
ATOM 1391 N N . GLY A 1 166 ? 35.316 -12.803 14.324 1.00 51.72 166 GLY A N 1
ATOM 1392 C CA . GLY A 1 166 ? 35.746 -13.492 13.093 1.00 51.72 166 GLY A CA 1
ATOM 1393 C C . GLY A 1 166 ? 34.622 -13.830 12.100 1.00 51.72 166 GLY A C 1
ATOM 1394 O O . GLY A 1 166 ? 34.896 -14.093 10.932 1.00 51.72 166 GLY A O 1
ATOM 1395 N N . ALA A 1 167 ? 33.350 -13.728 12.502 1.00 49.78 167 ALA A N 1
ATOM 1396 C CA . ALA A 1 167 ? 32.206 -13.892 11.611 1.00 49.78 167 ALA A CA 1
ATOM 1397 C C . ALA A 1 167 ? 31.755 -12.545 11.016 1.00 49.78 167 ALA A C 1
ATOM 1399 O O . ALA A 1 167 ? 31.486 -11.569 11.722 1.00 49.78 167 ALA A O 1
ATOM 1400 N N . VAL A 1 168 ? 31.623 -12.496 9.688 1.00 45.72 168 VAL A N 1
ATOM 1401 C CA . VAL A 1 168 ? 31.065 -11.347 8.964 1.00 45.72 168 VAL A CA 1
ATOM 1402 C C . VAL A 1 168 ? 29.538 -11.400 9.055 1.00 45.72 168 VAL A C 1
ATOM 1404 O O . VAL A 1 168 ? 28.901 -12.196 8.365 1.00 45.72 168 VAL A O 1
ATOM 1407 N N . ARG A 1 169 ? 28.923 -10.543 9.880 1.00 52.41 169 ARG A N 1
ATOM 1408 C CA . ARG A 1 169 ? 27.459 -10.390 9.949 1.00 52.41 169 ARG A CA 1
ATOM 1409 C C . ARG A 1 169 ? 27.044 -9.073 9.295 1.00 52.41 169 ARG A C 1
ATOM 1411 O O . ARG A 1 169 ? 27.671 -8.042 9.497 1.00 52.41 169 ARG A O 1
ATOM 1418 N N . LYS A 1 170 ? 25.984 -9.074 8.485 1.00 47.06 170 LYS A N 1
ATOM 1419 C CA . LYS A 1 170 ? 25.366 -7.827 8.002 1.00 47.06 170 LYS A CA 1
ATOM 1420 C C . LYS A 1 170 ? 24.276 -7.429 8.989 1.00 47.06 170 LYS A C 1
ATOM 1422 O O . LYS A 1 170 ? 23.274 -8.129 9.078 1.00 47.06 170 LYS A O 1
ATOM 1427 N N . ALA A 1 171 ? 24.477 -6.336 9.715 1.00 57.41 171 ALA A N 1
ATOM 1428 C CA . ALA A 1 171 ? 23.441 -5.720 10.531 1.00 57.41 171 ALA A CA 1
ATOM 1429 C C . ALA A 1 171 ? 22.719 -4.656 9.697 1.00 57.41 171 ALA A C 1
ATOM 1431 O O . ALA A 1 171 ? 23.347 -3.875 8.976 1.00 57.41 171 ALA A O 1
ATOM 1432 N N . LEU A 1 172 ? 21.392 -4.641 9.768 1.00 54.12 172 LEU A N 1
ATOM 1433 C CA . LEU A 1 172 ? 20.600 -3.572 9.178 1.00 54.12 172 LEU A CA 1
ATOM 1434 C C . LEU A 1 172 ? 20.706 -2.338 10.080 1.00 54.12 172 LEU A C 1
ATOM 1436 O O . LEU A 1 172 ? 20.368 -2.420 11.255 1.00 54.12 172 LEU A O 1
ATOM 1440 N N . ARG A 1 173 ? 21.159 -1.206 9.537 1.00 58.09 173 ARG A N 1
ATOM 1441 C CA . ARG A 1 173 ? 21.092 0.097 10.198 1.00 58.09 173 ARG A CA 1
ATOM 1442 C C . ARG A 1 173 ? 20.014 0.918 9.508 1.00 58.09 173 ARG A C 1
ATOM 1444 O O . ARG A 1 173 ? 19.962 0.999 8.281 1.00 58.09 173 ARG A O 1
ATOM 1451 N N . VAL A 1 174 ? 19.160 1.540 10.303 1.00 57.38 174 VAL A N 1
ATOM 1452 C CA . VAL A 1 174 ? 18.193 2.512 9.805 1.00 57.38 174 VAL A CA 1
ATOM 1453 C C . VAL A 1 174 ? 18.634 3.869 10.303 1.00 57.38 174 VAL A C 1
ATOM 1455 O O . VAL A 1 174 ? 18.660 4.114 11.505 1.00 57.38 174 VAL A O 1
ATOM 1458 N N . SER A 1 175 ? 19.054 4.731 9.381 1.00 53.25 175 SER A N 1
ATOM 1459 C CA . SER A 1 175 ? 19.395 6.109 9.722 1.00 53.25 175 SER A CA 1
ATOM 1460 C C . SER A 1 175 ? 18.093 6.876 9.947 1.00 53.25 175 SER A C 1
ATOM 1462 O O . SER A 1 175 ? 17.392 7.218 8.992 1.00 53.25 175 SER A O 1
ATOM 1464 N N . VAL A 1 176 ? 17.742 7.098 11.212 1.00 48.97 176 VAL A N 1
ATOM 1465 C CA . VAL A 1 176 ? 16.565 7.880 11.603 1.00 48.97 176 VAL A CA 1
ATOM 1466 C C . VAL A 1 176 ? 16.937 9.361 11.500 1.00 48.97 176 VAL A C 1
ATOM 1468 O O . VAL A 1 176 ? 17.485 9.939 12.424 1.00 48.97 176 VAL A O 1
ATOM 1471 N N . GLY A 1 177 ? 16.699 9.966 10.336 1.00 35.22 177 GLY A N 1
ATOM 1472 C CA . GLY A 1 177 ? 16.883 11.405 10.105 1.00 35.22 177 GLY A CA 1
ATOM 1473 C C . GLY A 1 177 ? 15.650 12.227 10.484 1.00 35.22 177 GLY A C 1
ATOM 1474 O O . GLY A 1 177 ? 15.216 13.052 9.687 1.00 35.22 177 GLY A O 1
ATOM 1475 N N . TRP A 1 178 ? 15.041 11.946 11.637 1.00 39.75 178 TRP A N 1
ATOM 1476 C CA . TRP A 1 178 ? 13.960 12.765 12.189 1.00 39.75 178 TRP A CA 1
ATOM 1477 C C . TRP A 1 178 ? 14.547 13.638 13.302 1.00 39.75 178 TRP A C 1
ATOM 1479 O O . TRP A 1 178 ? 15.268 13.115 14.150 1.00 39.75 178 TRP A O 1
ATOM 1489 N N . SER A 1 179 ? 14.237 14.940 13.316 1.00 32.25 179 SER A N 1
ATOM 1490 C CA . SER A 1 179 ? 14.347 15.726 14.5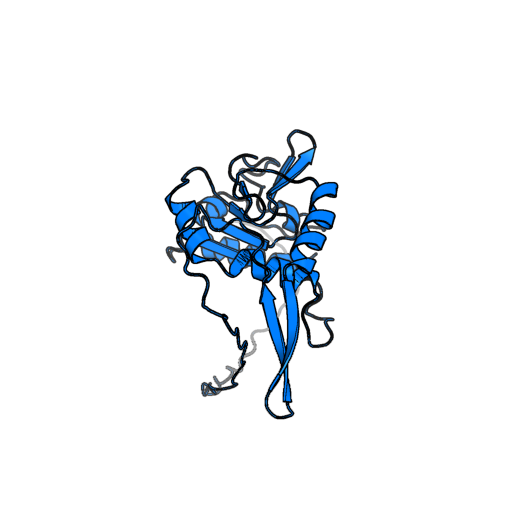54 1.00 32.25 179 SER A CA 1
ATOM 1491 C C . SER A 1 179 ? 13.457 15.033 15.591 1.00 32.25 179 SER A C 1
ATOM 1493 O O . SER A 1 179 ? 12.258 14.839 15.376 1.00 32.25 179 SER A O 1
ATOM 1495 N N . LEU A 1 180 ? 14.092 14.560 16.663 1.00 34.81 180 LEU A N 1
ATOM 1496 C CA . LEU A 1 180 ? 13.493 13.782 17.748 1.00 34.81 180 LEU A CA 1
ATOM 1497 C C . LEU A 1 180 ? 12.676 14.650 18.721 1.00 34.81 180 LEU A C 1
ATOM 1499 O O . LEU A 1 180 ? 12.128 14.126 19.684 1.00 34.81 180 LEU A O 1
ATOM 1503 N N . ASP A 1 181 ? 12.498 15.942 18.441 1.00 31.20 181 ASP A N 1
ATOM 1504 C CA . ASP A 1 181 ? 11.897 16.886 19.391 1.00 31.20 181 ASP A CA 1
ATOM 1505 C C . ASP A 1 181 ? 10.361 16.815 19.470 1.00 31.20 181 ASP A C 1
ATOM 1507 O O . ASP A 1 181 ? 9.741 17.584 20.198 1.00 31.20 181 ASP A O 1
ATOM 1511 N N . ARG A 1 182 ? 9.702 15.896 18.744 1.00 37.50 182 ARG A N 1
ATOM 1512 C CA . ARG A 1 182 ? 8.228 15.746 18.788 1.00 37.50 182 ARG A CA 1
ATOM 1513 C C . ARG A 1 182 ? 7.697 14.344 19.054 1.00 37.50 182 ARG A C 1
ATOM 1515 O O . ARG A 1 182 ? 6.484 14.161 19.096 1.00 37.50 182 ARG A O 1
ATOM 1522 N N . VAL A 1 183 ? 8.552 13.345 19.237 1.00 39.38 183 VAL A N 1
ATOM 1523 C CA . VAL A 1 183 ? 8.090 11.980 19.514 1.00 39.38 183 VAL A CA 1
ATOM 1524 C C . VAL A 1 183 ? 8.998 11.412 20.583 1.00 39.38 183 VAL A C 1
ATOM 1526 O O . VAL A 1 183 ? 10.119 11.027 20.273 1.00 39.38 183 VAL A O 1
ATOM 1529 N N . GLY A 1 184 ? 8.527 11.413 21.832 1.00 29.92 184 GLY A N 1
ATOM 1530 C CA . GLY A 1 184 ? 9.259 10.948 23.012 1.00 29.92 184 GLY A CA 1
ATOM 1531 C C . GLY A 1 184 ? 9.721 9.495 22.894 1.00 29.92 184 GLY A C 1
ATOM 1532 O O . GLY A 1 184 ? 9.098 8.584 23.429 1.00 29.92 184 GLY A O 1
ATOM 1533 N N . LEU A 1 185 ? 10.827 9.284 22.188 1.00 35.22 185 LEU A N 1
ATOM 1534 C CA . LEU A 1 185 ? 11.524 8.018 22.053 1.00 35.22 185 LEU A CA 1
ATOM 1535 C C . LEU A 1 185 ? 12.975 8.229 22.471 1.00 35.22 185 LEU A C 1
ATOM 1537 O O . LEU A 1 185 ? 13.685 9.088 21.956 1.00 35.22 185 LEU A O 1
ATOM 1541 N N . ASN A 1 186 ? 13.385 7.416 23.437 1.00 31.38 186 ASN A N 1
ATOM 1542 C CA . ASN A 1 186 ? 14.688 7.452 24.079 1.00 31.38 186 ASN A CA 1
ATOM 1543 C C . ASN A 1 186 ? 15.797 7.076 23.064 1.00 31.38 186 ASN A C 1
ATOM 1545 O O . ASN A 1 186 ? 15.724 5.990 22.471 1.00 31.38 186 ASN A O 1
ATOM 1549 N N . PRO A 1 187 ? 16.824 7.917 22.837 1.00 33.06 187 PRO A N 1
ATOM 1550 C CA . PRO A 1 187 ? 17.904 7.620 21.904 1.00 33.06 187 PRO A CA 1
ATOM 1551 C C . PRO A 1 187 ? 18.901 6.666 22.574 1.00 33.06 187 PRO A C 1
ATOM 1553 O O . PRO A 1 187 ? 19.867 7.093 23.194 1.00 33.06 187 PRO A O 1
ATOM 1556 N N . GLY A 1 188 ? 18.655 5.356 22.491 1.00 29.52 188 GLY A N 1
ATOM 1557 C CA . GLY A 1 188 ? 19.566 4.395 23.127 1.00 29.52 188 GLY A CA 1
ATOM 1558 C C . GLY A 1 188 ? 19.386 2.912 22.816 1.00 29.52 188 GLY A C 1
ATOM 1559 O O . GLY A 1 188 ? 20.094 2.102 23.404 1.00 29.52 188 GLY A O 1
ATOM 1560 N N . SER A 1 189 ? 18.488 2.510 21.913 1.00 31.19 189 SER A N 1
ATOM 1561 C CA . SER A 1 189 ? 18.357 1.090 21.554 1.00 31.19 189 SER A CA 1
ATOM 1562 C C . SER A 1 189 ? 18.864 0.821 20.140 1.00 31.19 189 SER A C 1
ATOM 1564 O O . SER A 1 189 ? 18.170 1.026 19.145 1.00 31.19 189 SER A O 1
ATOM 1566 N N . ASP A 1 190 ? 20.092 0.311 20.052 1.00 31.08 190 ASP A N 1
ATOM 1567 C CA . ASP A 1 190 ? 20.557 -0.421 18.878 1.00 31.08 190 ASP A CA 1
ATOM 1568 C C . ASP A 1 190 ? 19.685 -1.678 18.718 1.00 31.08 190 ASP A C 1
ATOM 1570 O O . ASP A 1 190 ? 19.929 -2.727 19.316 1.00 31.08 190 ASP A O 1
ATOM 1574 N N . ALA A 1 191 ? 18.622 -1.583 17.919 1.00 33.09 191 ALA A N 1
ATOM 1575 C CA . ALA A 1 191 ? 17.800 -2.735 17.577 1.00 33.09 191 ALA A CA 1
ATOM 1576 C C . ALA A 1 191 ? 18.561 -3.634 16.588 1.00 33.09 191 ALA A C 1
ATOM 1578 O O . ALA A 1 191 ? 18.485 -3.477 15.366 1.00 33.09 191 ALA A O 1
ATOM 1579 N N . VAL A 1 192 ? 19.309 -4.606 17.115 1.00 31.12 192 VAL A N 1
ATOM 1580 C CA . VAL A 1 192 ? 19.905 -5.682 16.317 1.00 31.12 192 VAL A CA 1
ATOM 1581 C C . VAL A 1 192 ? 18.793 -6.629 15.863 1.00 31.12 192 VAL A C 1
ATOM 1583 O O . VAL A 1 192 ? 18.424 -7.576 16.554 1.00 31.12 192 VAL A O 1
ATOM 1586 N N . PHE A 1 193 ? 18.265 -6.407 14.660 1.00 31.83 193 PHE A N 1
ATOM 1587 C CA . PHE A 1 193 ? 17.386 -7.377 14.009 1.00 31.83 193 PHE A CA 1
ATOM 1588 C C . PHE A 1 193 ? 18.210 -8.550 13.467 1.00 31.83 193 PHE A C 1
ATOM 1590 O O . PHE A 1 193 ? 18.704 -8.542 12.339 1.00 31.83 193 PHE A O 1
ATOM 1597 N N . SER A 1 194 ? 18.342 -9.592 14.284 1.00 27.56 194 SER A N 1
ATOM 1598 C CA . SER A 1 194 ? 18.702 -10.929 13.824 1.00 27.56 194 SER A CA 1
ATOM 1599 C C . SER A 1 194 ? 17.466 -11.564 13.176 1.00 27.56 194 SER A C 1
ATOM 1601 O O . SER A 1 194 ? 16.625 -12.141 13.864 1.00 27.56 194 SER A O 1
ATOM 1603 N N . LEU A 1 195 ? 17.362 -11.514 11.844 1.00 30.75 195 LEU A N 1
ATOM 1604 C CA . LEU A 1 195 ? 16.530 -12.461 11.086 1.00 30.75 195 LEU A CA 1
ATOM 1605 C C . LEU A 1 195 ? 17.219 -13.835 11.106 1.00 30.75 195 LEU A C 1
ATOM 1607 O O . LEU A 1 195 ? 17.747 -14.320 10.108 1.00 30.75 195 LEU A O 1
ATOM 1611 N N . GLY A 1 196 ? 17.265 -14.435 12.292 1.00 23.73 196 GLY A N 1
ATOM 1612 C CA . GLY A 1 196 ? 17.668 -15.812 12.491 1.00 23.73 196 GLY A CA 1
ATOM 1613 C C . GLY A 1 196 ? 16.502 -16.708 12.113 1.00 23.73 196 GLY A C 1
ATOM 1614 O O . GLY A 1 196 ? 15.638 -16.979 12.939 1.00 23.73 196 GLY A O 1
ATOM 1615 N N . TRP A 1 197 ? 16.476 -17.187 10.872 1.00 28.73 197 TRP A N 1
ATOM 1616 C CA . TRP A 1 197 ? 15.758 -18.421 10.569 1.00 28.73 197 TRP A CA 1
ATOM 1617 C C . TRP A 1 197 ? 16.490 -19.560 11.288 1.00 28.73 197 TRP A C 1
ATOM 1619 O O . TRP A 1 197 ? 17.457 -20.113 10.771 1.00 28.73 197 TRP A O 1
ATOM 1629 N N . LYS A 1 198 ? 16.064 -19.878 12.514 1.00 24.58 198 LYS A N 1
ATOM 1630 C CA . LYS A 1 198 ? 16.359 -21.176 13.124 1.00 24.58 198 LYS A CA 1
ATOM 1631 C C . LYS A 1 198 ? 15.391 -22.194 12.508 1.00 24.58 198 LYS A C 1
ATOM 1633 O O . LYS A 1 198 ? 14.183 -22.009 12.648 1.00 24.58 198 LYS A O 1
ATOM 1638 N N . PRO A 1 199 ? 15.866 -23.255 11.837 1.00 35.38 199 PRO A N 1
ATOM 1639 C CA . PRO A 1 199 ? 14.997 -24.336 11.407 1.00 35.38 199 PRO A CA 1
ATOM 1640 C C . PRO A 1 199 ? 14.701 -25.204 12.631 1.00 35.38 199 PRO A C 1
ATOM 1642 O O . PRO A 1 199 ? 15.474 -26.090 12.977 1.00 35.38 199 PRO A O 1
ATOM 1645 N N . ALA A 1 200 ? 13.605 -24.925 13.329 1.00 28.00 200 ALA A N 1
ATOM 1646 C CA . ALA A 1 200 ? 13.139 -25.784 14.409 1.00 28.00 200 ALA A CA 1
ATOM 1647 C C . ALA A 1 200 ? 11.613 -25.759 14.485 1.00 28.00 200 ALA A C 1
ATOM 1649 O O . ALA A 1 200 ? 11.032 -24.946 15.191 1.00 28.00 200 ALA A O 1
ATOM 1650 N N . LEU A 1 201 ? 10.992 -26.653 13.715 1.00 28.16 201 LEU A N 1
ATOM 1651 C CA . LEU A 1 201 ? 9.908 -27.532 14.158 1.00 28.16 201 LEU A CA 1
ATOM 1652 C C . LEU A 1 201 ? 9.568 -28.469 12.995 1.00 28.16 201 LEU A C 1
ATOM 1654 O O . LEU A 1 201 ? 8.815 -28.135 12.083 1.00 28.16 201 LEU A O 1
ATOM 1658 N N . ARG A 1 202 ? 10.160 -29.670 13.026 1.00 30.72 202 ARG A N 1
ATOM 1659 C CA . ARG A 1 202 ? 9.597 -30.837 12.344 1.00 30.72 202 ARG A CA 1
ATOM 1660 C C . ARG A 1 202 ? 8.258 -31.135 13.020 1.00 30.72 202 ARG A C 1
ATOM 1662 O O . ARG A 1 202 ? 8.213 -31.885 13.990 1.00 30.72 202 ARG A O 1
ATOM 1669 N N . ALA A 1 203 ? 7.178 -30.546 12.520 1.00 29.98 203 ALA A N 1
ATOM 1670 C CA . ALA A 1 203 ? 5.859 -31.117 12.720 1.00 29.98 203 ALA A CA 1
ATOM 1671 C C . ALA A 1 203 ? 5.825 -32.428 11.922 1.00 29.98 203 ALA A C 1
ATOM 1673 O O . ALA A 1 203 ? 5.973 -32.432 10.698 1.00 29.98 203 ALA A O 1
ATOM 1674 N N . ARG A 1 204 ? 5.729 -33.552 12.636 1.00 31.03 204 ARG A N 1
ATOM 1675 C CA . ARG A 1 204 ? 5.477 -34.870 12.053 1.00 31.03 204 ARG A CA 1
ATOM 1676 C C . ARG A 1 204 ? 4.093 -34.831 11.406 1.00 31.03 204 ARG A C 1
ATOM 1678 O O . ARG A 1 204 ? 3.093 -35.005 12.091 1.00 31.03 204 ARG A O 1
ATOM 1685 N N . PHE A 1 205 ? 4.033 -34.600 10.100 1.00 30.39 205 PHE A N 1
ATOM 1686 C CA . PHE A 1 205 ? 2.863 -34.983 9.323 1.00 30.39 205 PHE A CA 1
ATOM 1687 C C . PHE A 1 205 ? 2.951 -36.490 9.093 1.00 30.39 205 PHE A C 1
ATOM 1689 O O . PHE A 1 205 ? 3.846 -36.970 8.398 1.00 30.39 205 PHE A O 1
ATOM 1696 N N . ALA A 1 206 ? 2.059 -37.236 9.742 1.00 32.44 206 ALA A N 1
ATOM 1697 C CA . ALA A 1 206 ? 1.788 -38.616 9.374 1.00 32.44 206 ALA A CA 1
ATOM 1698 C C . ALA A 1 206 ? 1.262 -38.644 7.924 1.00 32.44 206 ALA A C 1
ATOM 1700 O O . ALA A 1 206 ? 0.496 -37.752 7.543 1.00 32.44 206 ALA A O 1
ATOM 1701 N N . PRO A 1 207 ? 1.672 -39.617 7.095 1.00 31.56 207 PRO A N 1
ATOM 1702 C CA . PRO A 1 207 ? 1.179 -39.725 5.732 1.00 31.56 207 PRO A CA 1
ATOM 1703 C C . PRO A 1 207 ? -0.312 -40.073 5.757 1.00 31.56 207 PRO A C 1
ATOM 1705 O O . PRO A 1 207 ? -0.708 -41.125 6.252 1.00 31.56 207 PRO A O 1
ATOM 1708 N N . VAL A 1 208 ? -1.141 -39.183 5.211 1.00 35.22 208 VAL A N 1
ATOM 1709 C CA . VAL A 1 208 ? -2.532 -39.503 4.887 1.00 35.22 208 VAL A CA 1
ATOM 1710 C C . VAL A 1 208 ? -2.502 -40.465 3.701 1.00 35.22 208 VAL A C 1
ATOM 1712 O O . VAL A 1 208 ? -1.974 -40.138 2.634 1.00 35.22 208 VAL A O 1
ATOM 1715 N N . ALA A 1 209 ? -3.014 -41.673 3.921 1.00 35.22 209 ALA A N 1
ATOM 1716 C CA . ALA A 1 209 ? -3.191 -42.686 2.894 1.00 35.22 209 ALA A CA 1
ATOM 1717 C C . ALA A 1 209 ? -4.038 -42.127 1.740 1.00 35.22 209 ALA A C 1
ATOM 1719 O O . ALA A 1 209 ? -5.055 -41.470 1.959 1.00 35.22 209 ALA A O 1
ATOM 1720 N N . ARG A 1 210 ? -3.604 -42.383 0.502 1.00 36.94 210 ARG A N 1
ATOM 1721 C CA . ARG A 1 210 ? -4.393 -42.085 -0.698 1.00 36.94 210 ARG A CA 1
ATOM 1722 C C . ARG A 1 210 ? -5.535 -43.099 -0.784 1.00 36.94 210 ARG A C 1
ATOM 1724 O O . ARG A 1 210 ? -5.229 -44.291 -0.810 1.00 36.94 210 ARG A O 1
ATOM 1731 N N . PRO A 1 211 ? -6.798 -42.682 -0.936 1.00 39.31 211 PRO A N 1
ATOM 1732 C CA . PRO A 1 211 ? -7.788 -43.544 -1.550 1.00 39.31 211 PRO A CA 1
ATOM 1733 C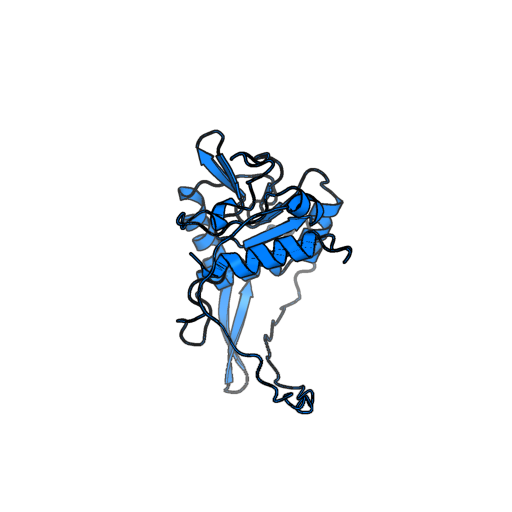 C . PRO A 1 211 ? -7.407 -43.686 -3.027 1.00 39.31 211 PRO A C 1
ATOM 1735 O O . PRO A 1 211 ? -7.452 -42.725 -3.799 1.00 39.31 211 PRO A O 1
ATOM 1738 N N . GLN A 1 212 ? -6.949 -44.878 -3.403 1.00 39.19 212 GLN A N 1
ATOM 1739 C CA . GLN A 1 212 ? -7.218 -45.382 -4.740 1.00 39.19 212 GLN A CA 1
ATOM 1740 C C . GLN A 1 212 ? -8.732 -45.534 -4.812 1.00 39.19 212 GLN A C 1
ATOM 1742 O O . GLN A 1 212 ? -9.276 -46.297 -4.033 1.00 39.19 212 GLN A O 1
ATOM 1747 N N . ASP A 1 213 ? -9.387 -44.761 -5.669 1.00 35.41 213 ASP A N 1
ATOM 1748 C CA . ASP A 1 213 ? -10.431 -45.293 -6.535 1.00 35.41 213 ASP A CA 1
ATOM 1749 C C . ASP A 1 213 ? -10.680 -44.321 -7.683 1.00 35.41 213 ASP A C 1
ATOM 1751 O O . ASP A 1 213 ? -10.827 -43.107 -7.527 1.00 35.41 213 ASP A O 1
ATOM 1755 N N . ARG A 1 214 ? -10.593 -44.893 -8.879 1.00 36.75 214 ARG A N 1
ATOM 1756 C CA . ARG A 1 214 ? -10.754 -44.239 -10.168 1.00 36.75 214 ARG A CA 1
ATOM 1757 C C . ARG A 1 214 ? -12.243 -43.991 -10.384 1.00 36.75 214 ARG A C 1
ATOM 1759 O O . ARG A 1 214 ? -13.015 -44.941 -10.353 1.00 36.75 214 ARG A O 1
ATOM 1766 N N . LEU A 1 215 ? -12.627 -42.759 -10.705 1.00 36.09 215 LEU A N 1
ATOM 1767 C CA . LEU A 1 215 ? -13.861 -42.509 -11.451 1.00 36.09 215 LEU A CA 1
ATOM 1768 C C . LEU A 1 215 ? -13.481 -42.117 -12.885 1.00 36.09 215 LEU A C 1
ATOM 1770 O O . LEU A 1 215 ? -12.559 -41.311 -13.058 1.00 36.09 215 LEU A O 1
ATOM 1774 N N . PRO A 1 216 ? -14.111 -42.718 -13.908 1.00 36.91 216 PRO A N 1
ATOM 1775 C CA . PRO A 1 216 ? -13.748 -42.476 -15.293 1.00 36.91 216 PRO A CA 1
ATOM 1776 C C . PRO A 1 216 ? -14.166 -41.074 -15.738 1.00 36.91 216 PRO A C 1
ATOM 1778 O O . PRO A 1 216 ? -15.227 -40.560 -15.388 1.00 36.91 216 PRO A O 1
ATOM 1781 N N . VAL A 1 217 ? -13.287 -40.480 -16.536 1.00 36.06 217 VAL A N 1
ATOM 1782 C CA . VAL A 1 217 ? -13.555 -39.302 -17.353 1.00 36.06 217 VAL A CA 1
ATOM 1783 C C . VAL A 1 217 ? -14.232 -39.802 -18.627 1.00 36.06 217 VAL A C 1
ATOM 1785 O O . VAL A 1 217 ? -13.612 -40.556 -19.371 1.00 36.06 217 VAL A O 1
ATOM 1788 N N . GLU A 1 218 ? -15.467 -39.380 -18.886 1.00 32.56 218 GLU A N 1
ATOM 1789 C CA . GLU A 1 218 ? -16.094 -39.490 -20.210 1.00 32.56 218 GLU A CA 1
ATOM 1790 C C . GLU A 1 218 ? -16.065 -38.108 -20.893 1.00 32.56 218 GLU A C 1
ATOM 1792 O O . GLU A 1 218 ? -16.345 -37.095 -20.234 1.00 32.56 218 GLU A O 1
ATOM 1797 N N . PRO A 1 219 ? -15.673 -38.024 -22.177 1.00 38.44 219 PRO A N 1
ATOM 1798 C CA . PRO A 1 219 ? -15.463 -36.769 -22.879 1.00 38.44 219 PRO A CA 1
ATOM 1799 C C . PRO A 1 219 ? -16.677 -36.396 -23.757 1.00 38.44 219 PRO A C 1
ATOM 1801 O O . PRO A 1 219 ? -17.208 -37.223 -24.482 1.00 38.44 219 PRO A O 1
ATOM 1804 N N . TYR A 1 220 ? -17.026 -35.104 -23.768 1.00 35.00 220 TYR A N 1
ATOM 1805 C CA . TYR A 1 220 ? -17.998 -34.442 -24.662 1.00 35.00 220 TYR A CA 1
ATOM 1806 C C . TYR A 1 220 ? -19.493 -34.767 -24.469 1.00 35.00 220 TYR A C 1
ATOM 1808 O O . TYR A 1 220 ? -19.931 -35.906 -24.528 1.00 35.00 220 TYR A O 1
ATOM 1816 N N . GLY A 1 221 ? -20.315 -33.715 -24.359 1.00 29.39 221 GLY A N 1
ATOM 1817 C CA . GLY A 1 221 ? -21.771 -33.841 -24.467 1.00 29.39 221 GLY A CA 1
ATOM 1818 C C . GLY A 1 221 ? -22.540 -32.638 -23.933 1.00 29.39 221 GLY A C 1
ATOM 1819 O O . GLY A 1 221 ? -22.744 -32.487 -22.736 1.00 29.39 221 GLY A O 1
ATOM 1820 N N . ILE A 1 222 ? -22.968 -31.770 -24.842 1.00 32.06 222 ILE A N 1
ATOM 1821 C CA . ILE A 1 222 ? -23.955 -30.703 -24.633 1.00 32.06 222 ILE A CA 1
ATOM 1822 C C . ILE A 1 222 ? -25.306 -31.346 -24.239 1.00 32.06 222 ILE A C 1
ATOM 1824 O O . ILE A 1 222 ? -25.619 -32.406 -24.770 1.00 32.06 222 ILE A O 1
ATOM 1828 N N . VAL A 1 223 ? -26.131 -30.685 -23.404 1.00 29.89 223 VAL A N 1
ATOM 1829 C CA . VAL A 1 223 ? -27.553 -30.318 -23.678 1.00 29.89 223 VAL A CA 1
ATOM 1830 C C . VAL A 1 223 ? -28.408 -30.102 -22.405 1.00 29.89 223 VAL A C 1
ATOM 1832 O O . VAL A 1 223 ? -28.641 -31.004 -21.617 1.00 29.89 223 VAL A O 1
ATOM 1835 N N . LYS A 1 224 ? -28.912 -28.855 -22.346 1.00 28.84 224 LYS A N 1
ATOM 1836 C CA . LYS A 1 224 ? -30.196 -28.268 -21.888 1.00 28.84 224 LYS A CA 1
ATOM 1837 C C . LYS A 1 224 ? -30.768 -28.467 -20.473 1.00 28.84 224 LYS A C 1
ATOM 1839 O O . LYS A 1 224 ? -30.874 -29.552 -19.926 1.00 28.84 224 LYS A O 1
ATOM 1844 N N . ARG A 1 225 ? -31.286 -27.321 -20.001 1.00 34.75 225 ARG A N 1
ATOM 1845 C CA . ARG A 1 225 ? -32.335 -27.141 -18.987 1.00 34.75 225 ARG A CA 1
ATOM 1846 C C . ARG A 1 225 ? -33.580 -27.989 -19.279 1.00 34.75 225 ARG A C 1
ATOM 1848 O O . ARG A 1 225 ? -34.038 -28.000 -20.423 1.00 34.75 225 ARG A O 1
ATOM 1855 N N . ALA A 1 226 ? -34.179 -28.494 -18.207 1.00 43.50 226 ALA A N 1
ATOM 1856 C CA . ALA A 1 226 ? -35.594 -28.309 -17.897 1.00 43.50 226 ALA A CA 1
ATOM 1857 C C . ALA A 1 226 ? -35.664 -27.700 -16.489 1.00 43.50 226 ALA A C 1
ATOM 1859 O O . ALA A 1 226 ? -34.820 -28.102 -15.654 1.00 43.50 226 ALA A O 1
#